Protein AF-A0A7C6LZT2-F1 (afdb_monomer)

Mean predicted aligned error: 18.57 Å

Radius of gyration: 39.74 Å; Cα contacts (8 Å, |Δi|>4): 87; chains: 1; bounding box: 96×81×82 Å

Solvent-accessible surface area (backbone atoms only — not comparable to full-atom values): 16090 Å² total; per-residue (Å²): 136,85,82,88,80,87,88,83,90,84,88,89,79,89,87,90,86,86,88,85,88,87,85,89,83,88,91,85,86,82,92,78,92,74,80,80,77,79,73,82,82,72,85,77,77,51,76,65,55,54,50,50,54,56,47,52,50,50,51,51,53,50,51,51,52,51,51,50,50,50,47,51,49,48,36,74,70,58,40,44,34,89,87,76,74,44,74,36,84,52,69,65,46,50,49,52,46,52,51,26,51,48,35,42,74,74,71,50,53,38,74,80,45,41,67,59,50,54,54,49,51,54,50,52,51,49,49,52,52,47,53,48,53,53,49,54,52,49,53,50,53,36,51,54,53,32,44,72,76,40,73,86,60,58,62,70,61,48,70,66,31,66,67,49,45,66,72,43,57,87,39,68,92,76,49,55,58,52,58,53,50,52,52,47,51,54,49,50,52,50,53,54,53,48,53,52,50,53,52,50,51,50,48,51,52,51,51,53,53,54,73,69,55,86,79,86,83,86,88,83,81,78,75,85,88,73,49,60,53,76,71,52,66,74,68,57,50,75,69,56,45,66,78,40,40,71,43,51,52,52,22,51,54,51,63,63,72,74,113

Sequence (259 aa):
MNENDITAETNDVIESQVDNTVVEPQPTEPVVTETVKTEPVKPTQSAEDNSRYARERREREKQQAIEQAKIDAIISTVRINPYTNQPIKDAVDVAEYNTMRKIDLDGGDPKADYAEYVAREKRTEQETLRKKAEMDAFLQQDAESFVSKYPDVNTDSLFNDKHFSLFAGDKVGKVPLTELYEGYKAFKENIYAQARKEVEAEIVKKTAIANSATGSASGSTPPAQDLYTFEQLQNLSDSEINANWEKVQRSNNYWLSKK

Foldseek 3Di:
DDDDDDDDDDDDDDDDDDDDDDDDDDDDDDDDDDDDPPDDDDPDDDPVVVVVVVVVVVVVVVVVVVVVVVLVVCLVPVQAQPLPRHGQDDPVSVVLSVQLVVCVVVVHHSPPCSVVSVVVVVVVVVVVVVVVVVLVVVVVVLVVVCCVVCVPDDPVVQCVPPQLCVQCPPCVSVDRPNVSVVVSVVVVVVVVVVVVVVVVVVLVVVVVVVVVPPDDDDDDDDDPPQEDDPVRLVPDDPVRCVVCVVRSVSNVVNVSVVD

pLDDT: mean 75.41, std 23.3, range [29.14, 97.5]

Structure (mmCIF, N/CA/C/O backbone):
data_AF-A0A7C6LZT2-F1
#
_entry.id   AF-A0A7C6LZT2-F1
#
loop_
_atom_site.group_PDB
_atom_site.id
_atom_site.type_symbol
_atom_site.label_atom_id
_atom_site.label_alt_id
_atom_site.label_comp_id
_atom_site.label_asym_id
_atom_site.label_entity_id
_atom_site.label_seq_id
_atom_site.pdbx_PDB_ins_code
_atom_site.Cartn_x
_atom_site.Cartn_y
_atom_site.Cartn_z
_atom_site.occupancy
_atom_site.B_iso_or_equiv
_atom_site.auth_seq_id
_atom_site.auth_comp_id
_atom_site.auth_asym_id
_atom_site.auth_atom_id
_atom_site.pdbx_PDB_model_num
ATOM 1 N N . MET A 1 1 ? 14.639 -55.011 32.253 1.00 37.66 1 MET A N 1
ATOM 2 C CA . MET A 1 1 ? 15.663 -55.852 31.598 1.00 37.66 1 MET A CA 1
ATOM 3 C C . MET A 1 1 ? 15.007 -57.172 31.236 1.00 37.66 1 MET A C 1
ATOM 5 O O . MET A 1 1 ? 14.206 -57.632 32.043 1.00 37.66 1 MET A O 1
ATOM 9 N N . ASN A 1 2 ? 15.337 -57.685 30.044 1.00 36.94 2 ASN A N 1
ATOM 10 C CA . ASN A 1 2 ? 14.679 -58.717 29.217 1.00 36.94 2 ASN A CA 1
ATOM 11 C C . ASN A 1 2 ? 13.523 -58.119 28.393 1.00 36.94 2 ASN A C 1
ATOM 13 O O . ASN A 1 2 ? 12.425 -57.971 28.916 1.00 36.94 2 ASN A O 1
ATOM 17 N N . GLU A 1 3 ? 13.720 -57.523 27.210 1.00 35.59 3 GLU A N 1
ATOM 18 C CA . GLU A 1 3 ? 14.462 -57.900 25.97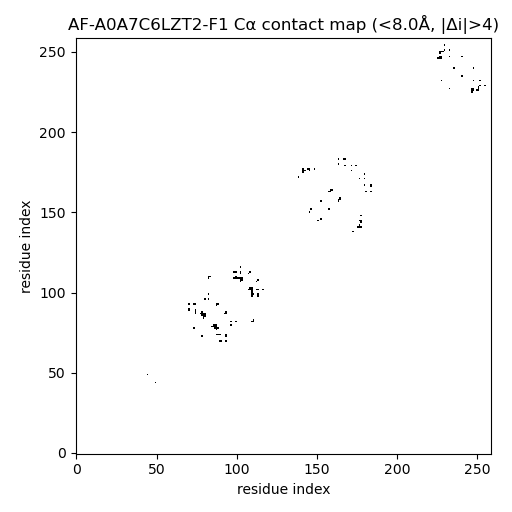7 1.00 35.59 3 GLU A CA 1
ATOM 19 C C . GLU A 1 3 ? 13.888 -59.105 25.205 1.00 35.59 3 GLU A C 1
ATOM 21 O O . GLU A 1 3 ? 13.981 -60.237 25.673 1.00 35.59 3 GLU A O 1
ATOM 26 N N . ASN A 1 4 ? 13.411 -58.766 23.990 1.00 38.94 4 ASN A N 1
ATOM 27 C CA . ASN A 1 4 ? 13.501 -59.479 22.699 1.00 38.94 4 ASN A CA 1
ATOM 28 C C . ASN A 1 4 ? 12.548 -60.678 22.489 1.00 38.94 4 ASN A C 1
ATOM 30 O O . ASN A 1 4 ? 12.285 -61.437 23.410 1.00 38.94 4 ASN A O 1
ATOM 34 N N . ASP A 1 5 ? 11.991 -60.977 21.311 1.00 36.66 5 ASP A N 1
ATOM 35 C CA . ASP A 1 5 ? 12.069 -60.449 19.934 1.00 36.66 5 ASP A CA 1
ATOM 36 C C . ASP A 1 5 ? 10.972 -61.205 19.125 1.00 36.66 5 ASP A C 1
ATOM 38 O O . ASP A 1 5 ? 10.708 -62.367 19.421 1.00 36.66 5 ASP A O 1
ATOM 42 N N . ILE A 1 6 ? 10.150 -60.553 18.288 1.00 38.66 6 ILE A N 1
ATOM 43 C CA . ILE A 1 6 ? 10.241 -60.446 16.807 1.00 38.66 6 ILE A CA 1
ATOM 44 C C . ILE A 1 6 ? 9.555 -61.574 15.978 1.00 38.66 6 ILE A C 1
ATOM 46 O O . ILE A 1 6 ? 9.853 -62.756 16.093 1.00 38.66 6 ILE A O 1
ATOM 50 N N . THR A 1 7 ? 8.709 -61.099 15.040 1.00 35.22 7 THR A N 1
ATOM 51 C CA . THR A 1 7 ? 8.251 -61.634 13.723 1.00 35.22 7 THR A CA 1
ATOM 52 C C . THR A 1 7 ? 7.257 -62.795 13.600 1.00 35.22 7 THR A C 1
ATOM 54 O O . THR A 1 7 ? 7.503 -63.893 14.079 1.00 35.22 7 THR A O 1
ATOM 57 N N . ALA A 1 8 ? 6.210 -62.595 12.780 1.00 34.31 8 ALA A N 1
ATOM 58 C CA . ALA A 1 8 ? 6.248 -62.969 11.352 1.00 34.31 8 ALA A CA 1
ATOM 59 C C . ALA A 1 8 ? 5.037 -62.420 10.557 1.00 34.31 8 ALA A C 1
ATOM 61 O O . ALA A 1 8 ? 3.885 -62.612 10.939 1.00 34.31 8 ALA A O 1
ATOM 62 N N . GLU A 1 9 ? 5.340 -61.743 9.445 1.00 35.34 9 GLU A N 1
ATOM 63 C CA . GLU A 1 9 ? 4.461 -61.450 8.302 1.00 35.34 9 GLU A CA 1
ATOM 64 C C . GLU A 1 9 ? 4.031 -62.731 7.567 1.00 35.34 9 GLU A C 1
ATOM 66 O O . GLU A 1 9 ? 4.767 -63.717 7.574 1.00 35.34 9 GLU A O 1
ATOM 71 N N . THR A 1 10 ? 2.899 -62.686 6.852 1.00 35.56 10 THR A N 1
ATOM 72 C CA . THR A 1 10 ? 2.728 -63.135 5.441 1.00 35.56 10 THR A CA 1
ATOM 73 C C . THR A 1 10 ? 1.262 -62.911 5.030 1.00 35.56 10 THR A C 1
ATOM 75 O O . THR A 1 10 ? 0.351 -63.401 5.682 1.00 35.56 10 THR A O 1
ATOM 78 N N . ASN A 1 11 ? 0.983 -61.919 4.181 1.00 32.34 11 ASN A N 1
ATOM 79 C CA . ASN A 1 11 ? 0.900 -61.964 2.709 1.00 32.34 11 ASN A CA 1
ATOM 80 C C . ASN A 1 11 ? -0.278 -62.788 2.165 1.00 32.34 11 ASN A C 1
ATOM 82 O O . ASN A 1 11 ? -0.227 -64.011 2.093 1.00 32.34 11 ASN A O 1
ATOM 86 N N . ASP A 1 12 ? -1.296 -62.046 1.729 1.00 33.59 12 ASP A N 1
ATOM 87 C CA . ASP A 1 12 ? -2.509 -62.495 1.054 1.00 33.59 12 ASP A CA 1
ATOM 88 C C . ASP A 1 12 ? -2.300 -62.364 -0.468 1.00 33.59 12 ASP A C 1
ATOM 90 O O . ASP A 1 12 ? -1.907 -61.298 -0.955 1.00 33.59 12 ASP A O 1
ATOM 94 N N . VAL A 1 13 ? -2.501 -63.450 -1.219 1.00 33.97 13 VAL A N 1
ATOM 95 C CA . VAL A 1 13 ? -2.360 -63.496 -2.685 1.00 33.97 13 VAL A CA 1
ATOM 96 C C . VAL A 1 13 ? -3.547 -64.250 -3.295 1.00 33.97 13 VAL A C 1
ATOM 98 O O . VAL A 1 13 ? -3.632 -65.465 -3.186 1.00 33.97 13 VAL A O 1
ATOM 101 N N . ILE A 1 14 ? -4.403 -63.465 -3.964 1.00 35.12 14 ILE A N 1
ATOM 102 C CA . ILE A 1 14 ? -5.064 -63.659 -5.275 1.00 35.12 14 ILE A CA 1
ATOM 103 C C . ILE A 1 14 ? -5.819 -64.977 -5.532 1.00 35.12 14 ILE A C 1
ATOM 105 O O . ILE A 1 14 ? -5.195 -66.007 -5.752 1.00 35.12 14 ILE A O 1
ATOM 109 N N . GLU A 1 15 ? -7.130 -64.876 -5.808 1.00 32.41 15 GLU A N 1
ATOM 110 C CA . GLU A 1 15 ? -7.701 -65.548 -6.989 1.00 32.41 15 GLU A CA 1
ATOM 111 C C . GLU A 1 15 ? -8.959 -64.858 -7.548 1.00 32.41 15 GLU A C 1
ATOM 113 O O . GLU A 1 15 ? -9.901 -64.503 -6.843 1.00 32.41 15 GLU A O 1
ATOM 118 N N . SER A 1 16 ? -8.920 -64.638 -8.858 1.00 35.91 16 SER A N 1
ATOM 119 C CA . SER A 1 16 ? -9.920 -64.031 -9.732 1.00 35.91 16 SER A CA 1
ATOM 120 C C . SER A 1 16 ? -10.860 -65.083 -10.321 1.00 35.91 16 SER A C 1
ATOM 122 O O . SER A 1 16 ? -10.370 -66.068 -10.870 1.00 35.91 16 SER A O 1
ATOM 124 N N . GLN A 1 17 ? -12.172 -64.828 -10.359 1.00 31.70 17 GLN A N 1
ATOM 125 C CA . GLN A 1 17 ? -13.087 -65.535 -11.263 1.00 31.70 17 GLN A CA 1
ATOM 126 C C . GLN A 1 17 ? -14.079 -64.573 -11.927 1.00 31.70 17 GLN A C 1
ATOM 128 O O . GLN A 1 17 ? -14.866 -63.889 -11.278 1.00 31.70 17 GLN A O 1
ATOM 133 N N . VAL A 1 18 ? -13.979 -64.538 -13.255 1.00 34.06 18 VAL A N 1
ATOM 134 C CA . VAL A 1 18 ? -14.919 -63.983 -14.231 1.00 34.06 18 VAL A CA 1
ATOM 135 C C . VAL A 1 18 ? -15.843 -65.121 -14.641 1.00 34.06 18 VAL A C 1
ATOM 137 O O . VAL A 1 18 ? -15.336 -66.195 -14.957 1.00 34.06 18 VAL A O 1
ATOM 140 N N . ASP A 1 19 ? -17.150 -64.882 -14.724 1.00 29.86 19 ASP A N 1
ATOM 141 C CA . ASP A 1 19 ? -18.006 -65.737 -15.543 1.00 29.86 19 ASP A CA 1
ATOM 142 C C . ASP A 1 19 ? -19.074 -64.921 -16.274 1.00 29.86 19 ASP A C 1
ATOM 144 O O . ASP A 1 19 ? -19.659 -63.974 -15.744 1.00 29.86 19 ASP A O 1
ATOM 148 N N . ASN A 1 20 ? -19.236 -65.265 -17.545 1.00 32.12 20 ASN A N 1
ATOM 149 C CA . ASN A 1 20 ? -19.926 -64.526 -18.589 1.00 32.12 20 ASN A CA 1
ATOM 150 C C . ASN A 1 20 ? -21.000 -65.468 -19.144 1.00 32.12 20 ASN A C 1
ATOM 152 O O . ASN A 1 20 ? -20.677 -66.584 -19.550 1.00 32.12 20 ASN A O 1
ATOM 156 N N . THR A 1 21 ? -22.272 -65.068 -19.192 1.00 29.89 21 THR A N 1
ATOM 157 C CA . THR A 1 21 ? -23.295 -65.875 -19.880 1.00 29.89 21 THR A CA 1
ATOM 158 C C . THR A 1 21 ? -24.319 -64.990 -20.585 1.00 29.89 21 THR A C 1
ATOM 160 O O . THR A 1 21 ? -24.957 -64.130 -19.986 1.00 29.89 21 THR A O 1
ATOM 163 N N . VAL A 1 22 ? -24.435 -65.228 -21.891 1.00 34.22 22 VAL A N 1
ATOM 164 C CA . VAL A 1 22 ? -25.362 -64.637 -22.867 1.00 34.22 22 VAL A CA 1
ATOM 165 C C . VAL A 1 22 ? -26.525 -65.619 -23.089 1.00 34.22 22 VAL A C 1
ATOM 167 O O . VAL A 1 22 ? -26.275 -66.821 -23.037 1.00 34.22 22 VAL A O 1
ATOM 170 N N . VAL A 1 23 ? -27.750 -65.126 -23.360 1.00 32.84 23 VAL A N 1
ATOM 171 C CA . VAL A 1 23 ? -28.685 -65.532 -24.457 1.00 32.84 23 VAL A CA 1
ATOM 172 C C . VAL A 1 23 ? -30.109 -64.939 -24.244 1.00 32.84 23 VAL A C 1
ATOM 174 O O . VAL A 1 23 ? -30.728 -65.117 -23.201 1.00 32.84 23 VAL A O 1
ATOM 177 N N . GLU A 1 24 ? -30.579 -64.227 -25.282 1.00 33.19 24 GLU A N 1
ATOM 178 C CA . GLU A 1 24 ? -31.902 -63.616 -25.613 1.00 33.19 24 GLU A CA 1
ATOM 179 C C . GLU A 1 24 ? -33.033 -64.662 -25.905 1.00 33.19 24 GLU A C 1
ATOM 181 O O . GLU A 1 24 ? -32.679 -65.842 -25.888 1.00 33.19 24 GLU A O 1
ATOM 186 N N . PRO A 1 25 ? -34.338 -64.355 -26.237 1.00 37.59 25 PRO A N 1
ATOM 187 C CA . PRO A 1 25 ? -34.862 -63.202 -27.028 1.00 37.59 25 PRO A CA 1
ATOM 188 C C . PRO A 1 25 ? -36.254 -62.559 -26.674 1.00 37.59 25 PRO A C 1
ATOM 190 O O . PRO A 1 25 ? -37.135 -63.210 -26.125 1.00 37.59 25 PRO A O 1
ATOM 193 N N . GLN A 1 26 ? -36.403 -61.269 -27.056 1.00 30.41 26 GLN A N 1
ATOM 194 C CA . GLN A 1 26 ? -37.513 -60.454 -27.671 1.00 30.41 26 GLN A CA 1
ATOM 195 C C . GLN A 1 26 ? -39.016 -60.902 -27.643 1.00 30.41 26 GLN A C 1
ATOM 197 O O . GLN A 1 26 ? -39.253 -62.105 -27.594 1.00 30.41 26 GLN A O 1
ATOM 202 N N . PRO A 1 27 ? -40.059 -60.017 -27.818 1.00 38.69 27 PRO A N 1
ATOM 203 C CA . PRO A 1 27 ? -40.052 -58.767 -28.621 1.00 38.69 27 PRO A CA 1
ATOM 204 C C . PRO A 1 27 ? -40.965 -57.564 -28.196 1.00 38.69 27 PRO A C 1
ATOM 206 O O . PRO A 1 27 ? -41.793 -57.646 -27.294 1.00 38.69 27 PRO A O 1
ATOM 209 N N . THR A 1 28 ? -40.882 -56.493 -29.008 1.00 29.14 28 THR A N 1
ATOM 210 C CA . THR A 1 28 ? -41.851 -55.401 -29.330 1.00 29.14 28 THR A CA 1
ATOM 211 C C . THR A 1 28 ? -41.746 -54.013 -28.656 1.00 29.14 28 THR A C 1
ATOM 213 O O . THR A 1 28 ? -42.210 -53.768 -27.551 1.00 29.14 28 THR A O 1
ATOM 216 N N . GLU A 1 29 ? -41.186 -53.088 -29.445 1.00 34.41 29 GLU A N 1
ATOM 217 C CA . GLU A 1 29 ? -41.259 -51.611 -29.437 1.00 34.41 29 GLU A CA 1
ATOM 218 C C . GLU A 1 29 ? -42.711 -51.056 -29.542 1.00 34.41 29 GLU A C 1
ATOM 220 O O . GLU A 1 29 ? -43.574 -51.784 -30.041 1.00 34.41 29 GLU A O 1
ATOM 225 N N . PRO A 1 30 ? -43.021 -49.791 -29.134 1.00 35.66 30 PRO A N 1
ATOM 226 C CA . PRO A 1 30 ? -42.427 -48.599 -29.762 1.00 35.66 30 PRO A CA 1
ATOM 227 C C . PRO A 1 30 ? -42.098 -47.385 -28.866 1.00 35.66 30 PRO A C 1
ATOM 229 O O . PRO A 1 30 ? -42.842 -46.987 -27.977 1.00 35.66 30 PRO A O 1
ATOM 232 N N . VAL A 1 31 ? -40.962 -46.772 -29.216 1.00 40.59 31 VAL A N 1
ATOM 233 C CA . VAL A 1 31 ? -40.629 -45.335 -29.257 1.00 40.59 31 VAL A CA 1
ATOM 234 C C . VAL A 1 31 ? -41.486 -44.389 -28.400 1.00 40.59 31 VAL A C 1
ATOM 236 O O . VAL A 1 31 ? -42.565 -43.960 -28.805 1.00 40.59 31 VAL A O 1
ATOM 239 N N . VAL A 1 32 ? -40.896 -43.913 -27.299 1.00 31.91 32 VAL A N 1
ATOM 240 C CA . VAL A 1 32 ? -41.183 -42.585 -26.741 1.00 31.91 32 VAL A CA 1
ATOM 241 C C . VAL A 1 32 ? -39.854 -41.857 -26.569 1.00 31.91 32 VAL A C 1
ATOM 243 O O . VAL A 1 32 ? -39.004 -42.234 -25.768 1.00 31.91 32 VAL A O 1
ATOM 246 N N . THR A 1 33 ? -39.663 -40.824 -27.381 1.00 38.09 33 THR A N 1
ATOM 247 C CA . THR A 1 33 ? -38.600 -39.826 -27.258 1.00 38.09 33 THR A CA 1
ATOM 248 C C . THR A 1 33 ? -38.730 -39.089 -25.926 1.00 38.09 33 THR A C 1
ATOM 250 O O . THR A 1 33 ? -39.516 -38.148 -25.825 1.00 38.09 33 THR A O 1
ATOM 253 N N . GLU A 1 34 ? -37.951 -39.482 -24.918 1.00 36.06 34 GLU A N 1
ATOM 254 C CA . GLU A 1 34 ? -37.714 -38.651 -23.738 1.00 36.06 34 GLU A CA 1
ATOM 255 C C . GLU A 1 34 ? -36.422 -37.849 -23.908 1.00 36.06 34 GLU A C 1
ATOM 257 O O . 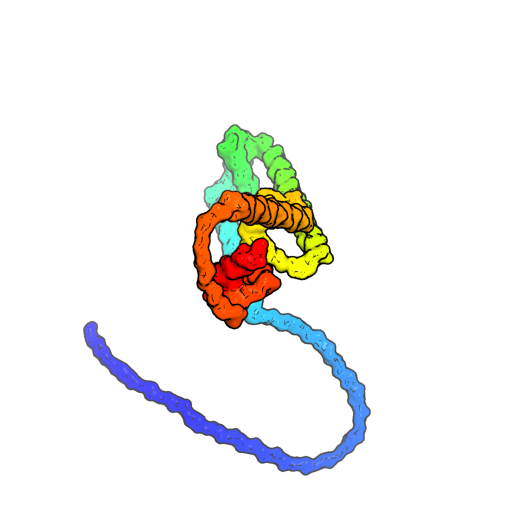GLU A 1 34 ? -35.303 -38.356 -23.944 1.00 36.06 34 GLU A O 1
ATOM 262 N N . THR A 1 35 ? -36.624 -36.544 -24.041 1.00 33.00 35 THR A N 1
ATOM 263 C CA . THR A 1 35 ? -35.634 -35.482 -23.906 1.00 33.00 35 THR A CA 1
ATOM 264 C C . THR A 1 35 ? -34.783 -35.673 -22.651 1.00 33.00 35 THR A C 1
ATOM 266 O O . THR A 1 35 ? -35.289 -35.561 -21.533 1.00 33.00 35 THR A O 1
ATOM 269 N N . VAL A 1 36 ? -33.478 -35.888 -22.834 1.00 36.34 36 VAL A N 1
ATOM 270 C CA . VAL A 1 36 ? -32.477 -35.824 -21.764 1.00 36.34 36 VAL A CA 1
ATOM 271 C C . VAL A 1 36 ? -32.492 -34.411 -21.176 1.00 36.34 36 VAL A C 1
ATOM 273 O O . VAL A 1 36 ? -32.003 -33.463 -21.788 1.00 36.34 36 VAL A O 1
ATOM 276 N N . LYS A 1 37 ? -33.062 -34.263 -19.977 1.00 41.06 37 LYS A N 1
ATOM 277 C CA . LYS A 1 37 ? -32.787 -33.119 -19.104 1.00 41.06 37 LYS A CA 1
ATOM 278 C C . LYS A 1 37 ? -31.327 -33.218 -18.672 1.00 41.06 37 LYS A C 1
ATOM 280 O O . LYS A 1 37 ? -30.989 -33.995 -17.786 1.00 41.06 37 LYS A O 1
ATOM 285 N N . THR A 1 38 ? -30.462 -32.432 -19.296 1.00 38.22 38 THR A N 1
ATOM 286 C CA . THR A 1 38 ? -29.140 -32.128 -18.753 1.00 38.22 38 THR A CA 1
ATOM 287 C C . THR A 1 38 ? -29.324 -31.267 -17.505 1.00 38.22 38 THR A C 1
ATOM 289 O O . THR A 1 38 ? -29.592 -30.069 -17.584 1.00 38.22 38 THR A O 1
ATOM 292 N N . GLU A 1 39 ? -29.225 -31.887 -16.329 1.00 50.56 39 GLU A N 1
ATOM 293 C CA . GLU A 1 39 ? -29.023 -31.140 -15.090 1.00 50.56 39 GLU A CA 1
ATOM 294 C C . GLU A 1 39 ? -27.675 -30.397 -15.155 1.00 50.56 39 GLU A C 1
ATOM 296 O O . GLU A 1 39 ? -26.697 -30.931 -15.690 1.00 50.56 39 GLU A O 1
ATOM 301 N N . PRO A 1 40 ? -27.593 -29.158 -14.641 1.00 46.59 40 PRO A N 1
ATOM 302 C CA . PRO A 1 40 ? -26.355 -28.396 -14.658 1.00 46.59 40 PRO A CA 1
ATOM 303 C C . PRO A 1 40 ? -25.322 -29.076 -13.754 1.00 46.59 40 PRO A C 1
ATOM 305 O O . PRO A 1 40 ? -25.494 -29.149 -12.535 1.00 46.59 40 PRO A O 1
ATOM 308 N N . VAL A 1 41 ? -24.227 -29.550 -14.353 1.00 51.50 41 VAL A N 1
ATOM 309 C CA . VAL A 1 41 ? -23.045 -30.031 -13.631 1.00 51.50 41 VAL A CA 1
ATOM 310 C C . VAL A 1 41 ? -22.537 -28.885 -12.757 1.00 51.50 41 VAL A C 1
ATOM 312 O O . VAL A 1 41 ? -21.986 -27.903 -13.256 1.00 51.50 41 VAL A O 1
ATOM 315 N N . LYS A 1 42 ? -22.750 -28.980 -11.439 1.00 56.75 42 LYS A N 1
ATOM 316 C CA . LYS A 1 42 ? -22.121 -28.062 -10.484 1.00 56.75 42 LYS A CA 1
ATOM 317 C C . LYS A 1 42 ? -20.602 -28.225 -10.601 1.00 56.75 42 LYS A C 1
ATOM 319 O O . LYS A 1 42 ? -20.129 -29.360 -10.504 1.00 56.75 42 LYS A O 1
ATOM 324 N N . PRO A 1 43 ? -19.829 -27.138 -10.770 1.00 60.16 43 PRO A N 1
ATOM 325 C CA . PRO A 1 43 ? -18.377 -27.231 -10.785 1.00 60.16 43 PRO A CA 1
ATOM 326 C C . PRO A 1 43 ? -17.906 -27.822 -9.451 1.00 60.16 43 PRO A C 1
ATOM 328 O O . PRO A 1 43 ? -18.186 -27.284 -8.380 1.00 60.16 43 PRO A O 1
ATOM 331 N N . THR A 1 44 ? -17.246 -28.975 -9.512 1.00 71.31 44 THR A N 1
ATOM 332 C CA . THR A 1 44 ? -16.683 -29.651 -8.342 1.00 71.31 44 THR A CA 1
ATOM 333 C C . THR A 1 44 ? -15.387 -28.926 -7.976 1.00 71.31 44 THR A C 1
ATOM 335 O O . THR A 1 44 ? -14.445 -28.930 -8.763 1.00 71.31 44 THR A O 1
ATOM 338 N N . GLN A 1 45 ? -15.346 -28.239 -6.829 1.00 74.69 45 GLN A N 1
ATOM 339 C CA . GLN A 1 45 ? -14.135 -27.541 -6.371 1.00 74.69 45 GLN A CA 1
ATOM 340 C C . GLN A 1 45 ? -12.974 -28.528 -6.192 1.00 74.69 45 GLN A C 1
ATOM 342 O O . GLN A 1 45 ? -13.178 -29.655 -5.727 1.00 74.69 45 GLN A O 1
ATOM 347 N N . SER A 1 46 ? -11.757 -28.103 -6.548 1.00 85.50 46 SER A N 1
ATOM 348 C CA . SER A 1 46 ? -10.570 -28.956 -6.474 1.00 85.50 46 SER A CA 1
ATOM 349 C C . SER A 1 46 ? -10.243 -29.345 -5.024 1.00 85.50 46 SER A C 1
ATOM 351 O O . SER A 1 46 ? -10.577 -28.636 -4.070 1.00 85.50 46 SER A O 1
ATOM 353 N N . ALA A 1 47 ? -9.566 -30.481 -4.828 1.00 86.19 47 ALA A N 1
ATOM 354 C CA . ALA A 1 47 ? -9.137 -30.916 -3.496 1.00 86.19 47 ALA A CA 1
ATOM 355 C C . ALA A 1 47 ? -8.203 -29.894 -2.814 1.00 86.19 47 ALA A C 1
ATOM 357 O O . ALA A 1 47 ? -8.232 -29.752 -1.588 1.00 86.19 47 ALA A O 1
ATOM 358 N N . GLU A 1 48 ? -7.405 -29.159 -3.597 1.00 85.12 48 GLU A N 1
ATOM 359 C CA . GLU A 1 48 ? -6.524 -28.106 -3.090 1.00 85.12 48 GLU A CA 1
ATOM 360 C C . GLU A 1 48 ? -7.323 -26.889 -2.607 1.00 85.12 48 GLU A C 1
ATOM 362 O O . GLU A 1 48 ? -7.098 -26.425 -1.486 1.00 85.12 48 GLU A O 1
ATOM 367 N N . ASP A 1 49 ? -8.312 -26.438 -3.381 1.00 89.06 49 ASP A N 1
ATOM 368 C CA . ASP A 1 49 ? -9.190 -25.328 -2.994 1.00 89.06 49 ASP A CA 1
ATOM 369 C C . ASP A 1 49 ? -9.972 -25.663 -1.721 1.00 89.06 49 ASP A C 1
ATOM 371 O O . ASP A 1 49 ? -9.980 -24.886 -0.766 1.00 89.06 49 ASP A O 1
ATOM 375 N N . ASN A 1 50 ? -10.541 -26.870 -1.645 1.00 88.44 50 ASN A N 1
ATOM 376 C CA . ASN A 1 50 ? -11.240 -27.350 -0.451 1.00 88.44 50 ASN A CA 1
ATOM 377 C C . ASN A 1 50 ? -10.324 -27.353 0.785 1.00 88.44 50 ASN A C 1
ATOM 379 O O . ASN A 1 50 ? -10.746 -26.964 1.877 1.00 88.44 50 ASN A O 1
ATOM 383 N N . SER A 1 51 ? -9.055 -27.746 0.623 1.00 91.06 51 SER A N 1
ATOM 384 C CA . SER A 1 51 ? -8.059 -27.701 1.700 1.00 91.06 51 SER A CA 1
ATOM 385 C C . SER A 1 51 ? -7.748 -26.269 2.135 1.00 91.06 51 SER A C 1
ATOM 387 O O . SER A 1 51 ? -7.672 -26.004 3.338 1.00 91.06 51 SER A O 1
ATOM 389 N N . ARG A 1 52 ? -7.606 -25.332 1.187 1.00 91.94 52 ARG A N 1
ATOM 390 C CA . ARG A 1 52 ? -7.370 -23.909 1.476 1.00 91.94 52 ARG A CA 1
ATOM 391 C C . ARG A 1 52 ? -8.544 -23.285 2.223 1.00 91.94 52 ARG A C 1
ATOM 393 O O . ARG A 1 52 ? -8.328 -22.747 3.306 1.00 91.94 52 ARG A O 1
ATOM 400 N N . TYR A 1 53 ? -9.774 -23.453 1.740 1.00 92.12 53 TYR A N 1
ATOM 401 C CA . TYR A 1 53 ? -10.967 -22.949 2.431 1.00 92.12 53 TYR A CA 1
ATOM 402 C C . TYR A 1 53 ? -11.136 -23.569 3.823 1.00 92.12 53 TYR A C 1
ATOM 404 O O . TYR A 1 53 ? -11.479 -22.876 4.781 1.00 92.12 53 TYR A O 1
ATOM 412 N N . ALA A 1 54 ? -10.837 -24.863 3.979 1.00 92.69 54 ALA A N 1
ATOM 413 C CA . ALA A 1 54 ? -10.866 -25.518 5.283 1.00 92.69 54 ALA A CA 1
ATOM 414 C C . ALA A 1 54 ? -9.792 -24.984 6.248 1.00 92.69 54 ALA A C 1
ATOM 416 O O . ALA A 1 54 ? -10.006 -24.996 7.462 1.00 92.69 54 ALA A O 1
ATOM 417 N N . ARG A 1 55 ? -8.623 -24.557 5.751 1.00 93.12 55 ARG A N 1
ATOM 418 C CA . ARG A 1 55 ? -7.589 -23.891 6.563 1.00 93.12 55 ARG A CA 1
ATOM 419 C C . ARG A 1 55 ? -8.028 -22.486 6.952 1.00 93.12 55 ARG A C 1
ATOM 421 O O . ARG A 1 55 ? -8.026 -22.180 8.138 1.00 93.12 55 ARG A O 1
ATOM 428 N N . GLU A 1 56 ? -8.490 -21.693 5.992 1.00 94.75 56 GLU A N 1
ATOM 429 C CA . GLU A 1 56 ? -8.943 -20.320 6.225 1.00 94.75 56 GLU A CA 1
ATOM 430 C C . GLU A 1 56 ? -10.094 -20.270 7.239 1.00 94.75 56 GLU A C 1
ATOM 432 O O . GLU A 1 56 ? -10.100 -19.448 8.156 1.00 94.75 56 GLU A O 1
ATOM 437 N N . ARG A 1 57 ? -11.042 -21.211 7.143 1.00 94.88 57 ARG A N 1
ATOM 438 C CA . ARG A 1 57 ? -12.123 -21.347 8.122 1.00 94.88 57 ARG A CA 1
ATOM 439 C C . ARG A 1 57 ? -11.586 -21.618 9.528 1.00 94.88 57 ARG A C 1
ATOM 441 O O . ARG A 1 57 ? -11.990 -20.937 10.465 1.00 94.88 57 ARG A O 1
ATOM 448 N N . ARG A 1 58 ? -10.665 -22.577 9.673 1.00 94.69 58 ARG A N 1
ATOM 449 C CA . ARG A 1 58 ? -10.042 -22.901 10.969 1.00 94.69 58 ARG A CA 1
ATOM 450 C C . ARG A 1 58 ? -9.259 -21.722 11.537 1.00 94.69 58 ARG A C 1
ATOM 452 O O . ARG A 1 58 ? -9.289 -21.491 12.741 1.00 94.69 58 ARG A O 1
ATOM 459 N N . GLU A 1 59 ? -8.565 -20.973 10.688 1.00 94.88 59 GLU A N 1
ATOM 460 C CA . GLU A 1 59 ? -7.839 -19.770 11.093 1.00 94.88 59 GLU A CA 1
ATOM 461 C C . GLU A 1 59 ? -8.791 -18.671 11.565 1.00 94.88 59 GLU A C 1
ATOM 463 O O . GLU A 1 59 ? -8.549 -18.077 12.614 1.00 94.88 59 GLU A O 1
ATOM 468 N N . ARG A 1 60 ? -9.907 -18.459 10.862 1.00 94.81 60 ARG A N 1
ATOM 469 C CA . ARG A 1 60 ? -10.947 -17.501 11.251 1.00 94.81 60 ARG A CA 1
ATOM 470 C C . ARG A 1 60 ? -11.613 -17.881 12.573 1.00 94.81 60 ARG A C 1
ATOM 472 O O . ARG A 1 60 ? -11.723 -17.037 13.455 1.00 94.81 60 ARG A O 1
ATOM 479 N N . GLU A 1 61 ? -11.991 -19.148 12.742 1.00 95.12 61 GLU A N 1
ATOM 480 C CA . GLU A 1 61 ? -12.553 -19.672 13.997 1.00 95.12 61 GLU A CA 1
ATOM 481 C C . GLU A 1 61 ? -11.558 -19.508 15.156 1.00 95.12 61 GLU A C 1
ATOM 483 O O . GLU A 1 61 ? -11.925 -19.061 16.243 1.00 95.12 61 GLU A O 1
ATOM 488 N N . LYS A 1 62 ? -10.270 -19.787 14.915 1.00 96.06 62 LYS A N 1
ATOM 489 C CA . LYS A 1 62 ? -9.208 -19.577 15.905 1.00 96.06 62 LYS A CA 1
ATOM 490 C C . LYS A 1 62 ? -9.044 -18.099 16.264 1.00 96.06 62 LYS A C 1
ATOM 492 O O . LYS A 1 62 ? -8.892 -17.785 17.441 1.00 96.06 62 LYS A O 1
ATOM 497 N N . GLN A 1 63 ? -9.055 -17.198 15.284 1.00 94.94 63 GLN A N 1
ATOM 498 C CA . GLN A 1 63 ? -8.945 -15.756 15.525 1.00 94.94 63 GLN A CA 1
ATOM 499 C C . GLN A 1 63 ? -10.134 -15.234 16.335 1.00 94.94 63 GLN A C 1
ATOM 501 O O . GLN A 1 63 ? -9.920 -14.536 17.323 1.00 94.94 63 GLN A O 1
ATOM 506 N N . GLN A 1 64 ? -11.354 -15.651 15.992 1.00 94.75 64 GLN A N 1
ATOM 507 C CA . GLN A 1 64 ? -12.564 -15.303 16.742 1.00 94.75 64 GLN A CA 1
ATOM 508 C C . GLN A 1 64 ? -12.516 -15.833 18.178 1.00 94.75 64 GLN A C 1
ATOM 510 O O . GLN A 1 64 ? -12.823 -15.097 19.110 1.00 94.75 64 GLN A O 1
ATOM 515 N N . ALA A 1 65 ? -12.064 -17.074 18.382 1.00 95.25 65 ALA A N 1
ATOM 516 C CA . ALA A 1 65 ? -11.897 -17.634 19.722 1.00 95.25 65 ALA A CA 1
ATOM 517 C C . ALA A 1 65 ? -10.866 -16.852 20.553 1.00 95.25 65 ALA A C 1
ATOM 519 O O . ALA A 1 65 ? -11.074 -16.625 21.742 1.00 95.25 65 ALA A O 1
ATOM 520 N N . ILE A 1 66 ? -9.765 -16.409 19.934 1.00 95.69 66 ILE A N 1
ATOM 521 C CA . ILE A 1 66 ? -8.750 -15.578 20.596 1.00 95.69 66 ILE A CA 1
ATOM 522 C C . ILE A 1 66 ? -9.314 -14.197 20.943 1.00 95.69 66 ILE A C 1
ATOM 524 O O . ILE A 1 66 ? -9.053 -13.690 22.032 1.00 95.69 66 ILE A O 1
ATOM 528 N N . GLU A 1 67 ? -10.049 -13.569 20.029 1.00 94.38 67 GLU A N 1
ATOM 529 C CA . GLU A 1 67 ? -10.648 -12.253 20.249 1.00 94.38 67 GLU A CA 1
ATOM 530 C C . GLU A 1 67 ? -11.700 -12.297 21.358 1.00 94.38 67 GLU A C 1
ATOM 532 O O . GLU A 1 67 ? -11.624 -11.508 22.300 1.00 94.38 67 GLU A O 1
ATOM 537 N N . GLN A 1 68 ? -12.586 -13.292 21.322 1.00 95.31 68 GLN A N 1
ATOM 538 C CA . GLN A 1 68 ? -13.563 -13.517 22.379 1.00 95.31 68 GLN A CA 1
ATOM 539 C C . GLN A 1 68 ? -12.876 -13.773 23.724 1.00 95.31 68 GLN A C 1
ATOM 541 O O . GLN A 1 68 ? -13.214 -13.133 24.713 1.00 95.31 68 GLN A O 1
ATOM 546 N N . ALA A 1 69 ? -11.837 -14.615 23.758 1.00 96.12 69 ALA A N 1
ATOM 547 C CA . ALA A 1 69 ? -11.081 -14.867 24.982 1.00 96.12 69 ALA A CA 1
ATOM 548 C C . ALA A 1 69 ? -10.416 -13.597 25.544 1.00 96.12 69 ALA A C 1
ATOM 550 O O . ALA A 1 69 ? -10.334 -13.437 26.761 1.00 96.12 69 ALA A O 1
ATOM 551 N N . LYS A 1 70 ? -9.953 -12.671 24.689 1.00 95.44 70 LYS A N 1
ATOM 552 C CA . LYS A 1 70 ? -9.418 -11.369 25.130 1.00 95.44 70 LYS A CA 1
ATOM 553 C C . LYS A 1 70 ? -10.507 -10.487 25.737 1.00 95.44 70 LYS A C 1
ATOM 555 O O . LYS A 1 70 ? -10.265 -9.864 26.770 1.00 95.44 70 LYS A O 1
ATOM 560 N N . ILE A 1 71 ? -11.680 -10.433 25.108 1.00 95.50 71 ILE A N 1
ATOM 561 C CA . ILE A 1 71 ? -12.838 -9.678 25.603 1.00 95.50 71 ILE A CA 1
ATOM 562 C C . ILE A 1 71 ? -13.271 -10.238 26.963 1.00 95.50 71 ILE A C 1
ATOM 564 O O . ILE A 1 71 ? -13.325 -9.494 27.942 1.00 95.50 71 ILE A O 1
ATOM 568 N N . ASP A 1 72 ? -13.458 -11.555 27.057 1.00 95.56 72 ASP A N 1
ATOM 569 C CA . ASP A 1 72 ? -13.848 -12.250 28.286 1.00 95.56 72 ASP A CA 1
ATOM 570 C C . ASP A 1 72 ? -12.807 -12.058 29.403 1.00 95.56 72 ASP A C 1
ATOM 572 O O . ASP A 1 72 ? -13.152 -11.836 30.569 1.00 95.56 72 ASP A O 1
ATOM 576 N N . ALA A 1 73 ? -11.515 -12.075 29.060 1.00 95.75 73 ALA A N 1
ATOM 577 C CA . ALA A 1 73 ? -10.444 -11.787 30.008 1.00 95.75 73 ALA A CA 1
ATOM 578 C C . ALA A 1 73 ? -10.556 -10.363 30.576 1.00 95.75 73 ALA A C 1
ATOM 580 O O . ALA A 1 73 ? -10.438 -10.184 31.790 1.00 95.75 73 ALA A O 1
ATOM 581 N N . ILE A 1 74 ? -10.842 -9.355 29.747 1.00 94.25 74 ILE A N 1
ATOM 582 C CA . ILE A 1 74 ? -11.024 -7.971 30.214 1.00 94.25 74 ILE A CA 1
ATOM 583 C C . ILE A 1 74 ? -12.276 -7.855 31.091 1.00 94.25 74 ILE A C 1
ATOM 585 O O . ILE A 1 74 ? -12.188 -7.301 32.189 1.00 94.25 74 ILE A O 1
ATOM 589 N N . ILE A 1 75 ? -13.406 -8.425 30.657 1.00 95.12 75 ILE A N 1
ATOM 590 C CA . ILE A 1 75 ? -14.666 -8.436 31.417 1.00 95.12 75 ILE A CA 1
ATOM 591 C C . ILE A 1 75 ? -14.448 -9.053 32.804 1.00 95.12 75 ILE A C 1
ATOM 593 O 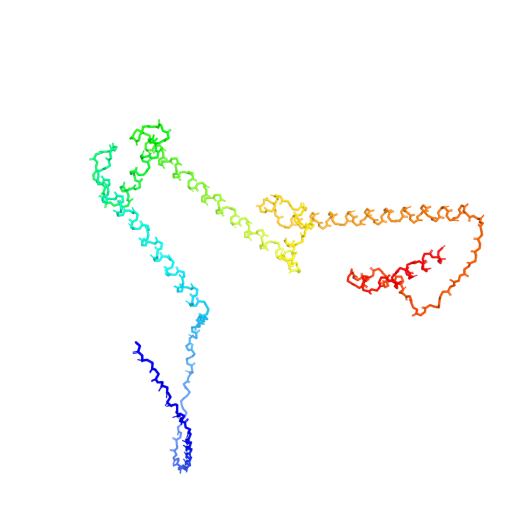O . ILE A 1 75 ? -14.824 -8.465 33.819 1.00 95.12 75 ILE A O 1
ATOM 597 N N . SER A 1 76 ? -13.784 -10.210 32.869 1.00 94.75 76 SER 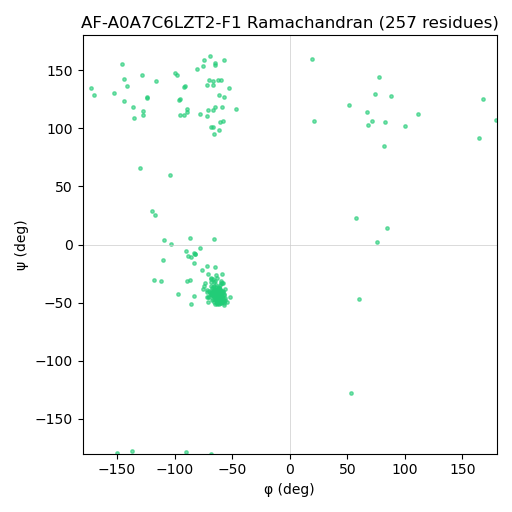A N 1
ATOM 598 C CA . SER A 1 76 ? -13.545 -10.928 34.127 1.00 94.75 76 SER A CA 1
ATOM 599 C C . SER A 1 76 ? -12.573 -10.212 35.076 1.00 94.75 76 SER A C 1
ATOM 601 O O . SER A 1 76 ? -12.739 -10.305 36.301 1.00 94.75 76 SER A O 1
ATOM 603 N N . THR A 1 77 ? -11.592 -9.489 34.522 1.00 94.31 77 THR A N 1
ATOM 604 C CA . THR A 1 77 ? -10.508 -8.836 35.272 1.00 94.31 77 THR A CA 1
ATOM 605 C C . THR A 1 77 ? -10.908 -7.453 35.769 1.00 94.31 77 THR A C 1
ATOM 607 O O . THR A 1 77 ? -10.745 -7.154 36.949 1.00 94.31 77 THR A O 1
ATOM 610 N N . VAL A 1 78 ? -11.428 -6.606 34.878 1.00 93.56 78 VAL A N 1
ATOM 611 C CA . VAL A 1 78 ? -11.739 -5.204 35.184 1.00 93.56 78 VAL A CA 1
ATOM 612 C C . VAL A 1 78 ? -13.108 -5.099 35.851 1.00 93.56 78 VAL A C 1
ATOM 614 O O . VAL A 1 78 ? -13.226 -4.432 36.876 1.00 93.56 78 VAL A O 1
ATOM 617 N N . ARG A 1 79 ? -14.114 -5.823 35.332 1.00 93.81 79 ARG A N 1
ATOM 618 C CA . ARG A 1 79 ? -15.518 -5.903 35.797 1.00 93.81 79 ARG A CA 1
ATOM 619 C C . ARG A 1 79 ? -16.300 -4.587 35.791 1.00 93.81 79 ARG A C 1
ATOM 621 O O . ARG A 1 79 ? -17.434 -4.562 35.326 1.00 93.81 79 ARG A O 1
ATOM 628 N N . ILE A 1 80 ? -15.725 -3.509 36.313 1.00 95.44 80 ILE A N 1
ATOM 629 C CA . ILE A 1 80 ? -16.293 -2.164 36.395 1.00 95.44 80 ILE A CA 1
ATOM 630 C C . ILE A 1 80 ? -15.322 -1.212 35.703 1.00 95.44 80 ILE A C 1
ATOM 632 O O . ILE A 1 80 ? -14.140 -1.177 36.040 1.00 95.44 80 ILE A O 1
ATOM 636 N N . ASN A 1 81 ? -15.818 -0.429 34.750 1.00 94.19 81 ASN A N 1
ATOM 637 C CA . ASN A 1 81 ? -15.028 0.592 34.082 1.00 94.19 81 ASN A CA 1
ATOM 638 C C . ASN A 1 81 ? -14.624 1.676 35.111 1.00 94.19 81 ASN A C 1
ATOM 640 O O . ASN A 1 81 ? -15.511 2.340 35.658 1.00 94.19 81 ASN A O 1
ATOM 644 N N . PRO A 1 82 ? -13.319 1.890 35.375 1.00 94.75 82 PRO A N 1
ATOM 645 C CA . PRO A 1 82 ? -12.853 2.844 36.384 1.00 94.75 82 PRO A CA 1
ATOM 646 C C . PRO A 1 82 ? -13.186 4.308 36.049 1.00 94.75 82 PRO A C 1
ATOM 648 O O . PRO A 1 82 ? -13.198 5.145 36.947 1.00 94.75 82 PRO A O 1
ATOM 651 N N . TYR A 1 83 ? -13.484 4.623 34.786 1.00 93.69 83 TYR A N 1
ATOM 652 C CA . TYR A 1 83 ? -13.763 5.985 34.326 1.00 93.69 83 TYR A CA 1
ATOM 653 C C . TYR A 1 83 ? -15.253 6.356 34.424 1.00 93.69 83 TYR A C 1
ATOM 655 O O . TYR A 1 83 ? -15.602 7.512 34.677 1.00 93.69 83 TYR A O 1
ATOM 663 N N . THR A 1 84 ? -16.156 5.383 34.257 1.00 92.75 84 THR A N 1
ATOM 664 C CA . THR A 1 84 ? -17.617 5.608 34.280 1.00 92.75 84 THR A CA 1
ATOM 665 C C . THR A 1 84 ? -18.310 5.014 35.503 1.00 92.75 84 THR A C 1
ATOM 667 O O . THR A 1 84 ? -19.457 5.368 35.778 1.00 92.75 84 THR A O 1
ATOM 670 N N . ASN A 1 85 ? -17.628 4.146 36.260 1.00 93.44 85 ASN A N 1
ATOM 671 C CA . ASN A 1 85 ? -18.187 3.319 37.335 1.00 93.44 85 ASN A CA 1
ATOM 672 C C . ASN A 1 85 ? -19.343 2.409 36.879 1.00 93.44 85 ASN A C 1
ATOM 674 O O . ASN A 1 85 ? -20.166 1.984 37.691 1.00 93.44 85 ASN A O 1
ATOM 678 N N . GLN A 1 86 ? -19.415 2.104 35.582 1.00 93.81 86 GLN A N 1
ATOM 679 C CA . GLN A 1 86 ? -20.410 1.198 35.015 1.00 93.81 86 GLN A CA 1
ATOM 680 C C . GLN A 1 86 ? -19.829 -0.214 34.836 1.00 93.81 86 GLN A C 1
ATOM 682 O O . GLN A 1 86 ? -18.632 -0.358 34.576 1.00 93.81 86 GLN A O 1
ATOM 687 N N . PRO A 1 87 ? -20.640 -1.274 34.999 1.00 95.69 87 PRO A N 1
ATOM 688 C CA . PRO A 1 87 ? -20.196 -2.646 34.763 1.00 95.69 87 PRO A CA 1
ATOM 689 C C . PRO A 1 87 ? -19.884 -2.884 33.280 1.00 95.69 87 PRO A C 1
ATOM 691 O O . PRO A 1 87 ? -20.674 -2.490 32.430 1.00 95.69 87 PRO A O 1
ATOM 694 N N . ILE A 1 88 ? -18.783 -3.583 32.994 1.00 94.88 88 ILE A N 1
ATOM 695 C CA . ILE A 1 88 ? -18.400 -4.025 31.645 1.00 94.88 88 ILE A CA 1
ATOM 696 C C . ILE A 1 88 ? -19.022 -5.403 31.408 1.00 94.88 88 ILE A C 1
ATOM 698 O O . ILE A 1 88 ? -18.700 -6.349 32.132 1.00 94.88 88 ILE A O 1
ATOM 702 N N . LYS A 1 89 ? -19.923 -5.524 30.431 1.00 94.56 89 LYS A N 1
ATOM 703 C CA . LYS A 1 89 ? -20.695 -6.752 30.175 1.00 94.56 89 LYS A CA 1
ATOM 704 C C . LYS A 1 89 ? -20.440 -7.354 28.805 1.00 94.56 89 LYS A C 1
ATOM 706 O O . LYS A 1 89 ? -20.553 -8.569 28.665 1.00 94.56 89 LYS A O 1
ATOM 711 N N . ASP A 1 90 ? -20.136 -6.529 27.815 1.00 95.25 90 ASP A N 1
ATOM 712 C CA . ASP A 1 90 ? -19.993 -6.971 26.435 1.00 95.25 90 ASP A CA 1
ATOM 713 C C . ASP A 1 90 ? -18.777 -6.346 25.731 1.00 95.25 90 ASP A C 1
ATOM 715 O O . ASP A 1 90 ? -17.971 -5.617 26.315 1.00 95.25 90 ASP A O 1
ATOM 719 N N . ALA A 1 91 ? -18.620 -6.683 24.451 1.00 94.56 91 ALA A N 1
ATOM 720 C CA . ALA A 1 91 ? -17.536 -6.183 23.616 1.00 94.56 91 ALA A CA 1
ATOM 721 C C . ALA A 1 91 ? -17.582 -4.657 23.415 1.00 94.56 91 ALA A C 1
ATOM 723 O O . ALA A 1 91 ? -16.531 -4.041 23.233 1.00 94.56 91 ALA A O 1
ATOM 724 N N . VAL A 1 92 ? -18.772 -4.047 23.453 1.00 95.38 92 VAL A N 1
ATOM 725 C CA . VAL A 1 92 ? -18.948 -2.598 23.289 1.00 95.38 92 VAL A CA 1
ATOM 726 C C . VAL A 1 92 ? -18.431 -1.883 24.531 1.00 95.38 92 VAL A C 1
ATOM 728 O O . VAL A 1 92 ? -17.631 -0.956 24.403 1.00 95.38 92 VAL A O 1
ATOM 731 N N . ASP A 1 93 ? -18.778 -2.380 25.719 1.00 95.75 93 ASP A N 1
ATOM 732 C CA . ASP A 1 93 ? -18.273 -1.844 26.985 1.00 95.75 93 ASP A CA 1
ATOM 733 C C . ASP A 1 93 ? -16.743 -1.989 27.090 1.00 95.75 93 ASP A C 1
ATOM 735 O O . ASP A 1 93 ? -16.045 -1.099 27.586 1.00 95.75 93 ASP A O 1
ATOM 739 N N . VAL A 1 94 ? -16.190 -3.109 26.603 1.00 95.62 94 VAL A N 1
ATOM 740 C CA . VAL A 1 94 ? -14.735 -3.328 26.537 1.00 95.62 94 VAL A CA 1
ATOM 741 C C . VAL A 1 94 ? -14.071 -2.342 25.576 1.00 95.62 94 VAL A C 1
ATOM 743 O O . VAL A 1 94 ? -12.997 -1.818 25.884 1.00 95.62 94 VAL A O 1
ATOM 746 N N . ALA A 1 95 ? -14.685 -2.076 24.421 1.00 95.12 95 ALA A N 1
ATOM 747 C CA . ALA A 1 95 ? -14.188 -1.088 23.471 1.00 95.12 95 ALA A CA 1
ATOM 748 C C . ALA A 1 95 ? -14.203 0.321 24.080 1.00 95.12 95 ALA A C 1
ATOM 750 O O . ALA A 1 95 ? -13.184 1.007 24.028 1.00 95.12 95 ALA A O 1
ATOM 751 N N . GLU A 1 96 ? -15.300 0.717 24.734 1.00 95.62 96 GLU A N 1
ATOM 752 C CA . GLU A 1 96 ? -15.401 1.991 25.451 1.00 95.62 96 GLU A CA 1
ATOM 753 C C . GLU A 1 96 ? -14.313 2.126 26.521 1.00 95.62 96 GLU A C 1
ATOM 755 O O . GLU A 1 96 ? -13.575 3.114 26.520 1.00 95.62 96 GLU A O 1
ATOM 760 N N . TYR A 1 97 ? -14.145 1.112 27.375 1.00 96.12 97 TYR A N 1
ATOM 761 C CA . TYR A 1 97 ? -13.085 1.079 28.384 1.00 96.12 97 TYR A CA 1
ATOM 762 C C . TYR A 1 97 ? -11.688 1.239 27.765 1.00 96.12 97 TYR A C 1
ATOM 764 O O . TYR A 1 97 ? -10.881 2.031 28.254 1.00 96.12 97 TYR A O 1
ATOM 772 N N . ASN A 1 98 ? -11.391 0.517 26.682 1.00 95.75 98 ASN A N 1
ATOM 773 C CA . ASN A 1 98 ? -10.091 0.601 26.017 1.00 95.75 98 ASN A CA 1
ATOM 774 C C . ASN A 1 98 ? -9.846 1.983 25.397 1.00 95.75 98 ASN A C 1
ATOM 776 O O . ASN A 1 98 ? -8.727 2.491 25.481 1.00 95.75 98 ASN A O 1
ATOM 780 N N . THR A 1 99 ? -10.870 2.600 24.804 1.00 96.38 99 THR A N 1
ATOM 781 C CA . THR A 1 99 ? -10.786 3.962 24.267 1.00 96.38 99 THR A CA 1
ATOM 782 C C . THR A 1 99 ? -10.542 4.978 25.380 1.00 96.38 99 THR A C 1
ATOM 784 O O . THR A 1 99 ? -9.619 5.780 25.267 1.00 96.38 99 THR A O 1
ATOM 787 N N . MET A 1 100 ? -11.296 4.911 26.479 1.00 96.25 100 MET A N 1
ATOM 788 C CA . MET A 1 100 ? -11.101 5.785 27.641 1.00 96.25 100 MET A CA 1
ATOM 789 C C . MET A 1 100 ? -9.704 5.622 28.247 1.00 96.25 100 MET A C 1
ATOM 791 O O . MET A 1 100 ? -9.019 6.610 28.497 1.00 96.25 100 MET A O 1
ATOM 795 N N . ARG A 1 101 ? -9.223 4.380 28.383 1.00 96.56 101 ARG A N 1
ATOM 796 C CA . ARG A 1 101 ? -7.856 4.101 28.840 1.00 96.56 101 ARG A CA 1
ATOM 797 C C . ARG A 1 101 ? -6.800 4.683 27.903 1.00 96.56 101 ARG A C 1
ATOM 799 O O . ARG A 1 101 ? -5.754 5.116 28.363 1.00 96.56 101 ARG A O 1
ATOM 806 N N . LYS A 1 102 ? -7.039 4.674 26.591 1.00 96.50 102 LYS A N 1
ATOM 807 C CA . LYS A 1 102 ? -6.112 5.264 25.619 1.00 96.50 102 LYS A CA 1
ATOM 808 C C . LYS A 1 102 ? -6.038 6.783 25.779 1.00 96.50 102 LYS A C 1
ATOM 810 O O . LYS A 1 102 ? -4.939 7.313 25.822 1.00 96.50 102 LYS A O 1
ATOM 815 N N . ILE A 1 103 ? -7.180 7.448 25.958 1.00 96.69 103 ILE A N 1
ATOM 816 C CA . ILE A 1 103 ? -7.237 8.891 26.238 1.00 96.69 103 ILE A CA 1
ATOM 817 C C . ILE A 1 103 ? -6.469 9.230 27.525 1.00 96.69 103 ILE A C 1
ATOM 819 O O . ILE A 1 103 ? -5.683 10.172 27.528 1.00 96.69 103 ILE A O 1
ATOM 823 N N . ASP A 1 104 ? -6.649 8.432 28.582 1.00 96.69 104 ASP A N 1
ATOM 824 C CA . ASP A 1 104 ? -5.934 8.574 29.860 1.00 96.69 104 ASP A CA 1
ATOM 825 C C . ASP A 1 104 ? -4.410 8.465 29.677 1.00 96.69 104 ASP A C 1
ATOM 827 O O . ASP A 1 104 ? -3.643 9.307 30.138 1.00 96.69 104 ASP A O 1
ATOM 831 N N . LEU A 1 105 ? -3.963 7.443 28.937 1.00 96.62 105 LEU A N 1
ATOM 832 C CA . LEU A 1 105 ? -2.546 7.216 28.630 1.00 96.62 105 LEU A CA 1
ATOM 833 C C . LEU A 1 105 ? -1.942 8.325 27.760 1.00 96.62 105 LEU A C 1
ATOM 835 O O . LEU A 1 105 ? -0.759 8.632 27.909 1.00 96.62 105 LEU A O 1
ATOM 839 N N . ASP A 1 106 ? -2.748 8.928 26.888 1.00 95.31 106 ASP A N 1
ATOM 840 C CA . ASP A 1 106 ? -2.370 10.079 26.065 1.00 95.31 106 ASP A CA 1
ATOM 841 C C . ASP A 1 106 ? -2.389 11.403 26.871 1.00 95.31 106 ASP A C 1
ATOM 843 O O . ASP A 1 106 ? -2.011 12.453 26.347 1.00 95.31 106 ASP A O 1
ATOM 847 N N . GLY A 1 107 ? -2.782 11.364 28.154 1.00 93.50 107 GLY A N 1
ATOM 848 C CA . GLY A 1 107 ? -2.791 12.502 29.079 1.00 93.50 107 GLY A CA 1
ATOM 849 C C . GLY A 1 107 ? -4.038 13.393 29.005 1.00 93.50 107 GLY A C 1
ATOM 850 O O . GLY A 1 107 ? -4.000 14.515 29.513 1.00 93.50 107 GLY A O 1
ATOM 851 N N . GLY A 1 108 ? -5.110 12.930 28.355 1.00 94.75 108 GLY A N 1
ATOM 852 C CA . GLY A 1 108 ? -6.402 13.623 28.266 1.00 94.75 108 GLY A CA 1
ATOM 853 C C . GLY A 1 108 ? -7.370 13.259 29.397 1.00 94.75 108 GLY A C 1
ATOM 854 O O . GLY A 1 108 ? -7.046 12.460 30.274 1.00 94.75 108 GLY A O 1
ATOM 855 N N . ASP A 1 109 ? -8.582 13.822 29.364 1.00 95.81 109 ASP A N 1
ATOM 856 C CA . ASP A 1 109 ? -9.676 13.431 30.262 1.00 95.81 109 ASP A CA 1
ATOM 857 C C . ASP A 1 109 ? -10.517 12.326 29.593 1.00 95.81 109 ASP A C 1
ATOM 859 O O . ASP A 1 109 ? -11.244 12.594 28.628 1.00 95.81 109 ASP A O 1
ATOM 863 N N . PRO A 1 110 ? -10.492 11.083 30.113 1.00 95.06 110 PRO A N 1
ATOM 864 C CA . PRO A 1 110 ? -11.169 9.944 29.498 1.00 95.06 110 PRO A CA 1
ATOM 865 C C . PRO A 1 110 ? -12.671 10.111 29.322 1.00 95.06 110 PRO A C 1
ATOM 867 O O . PRO A 1 110 ? -13.250 9.450 28.467 1.00 95.06 110 PRO A O 1
ATOM 870 N N . LYS A 1 111 ? -13.322 10.950 30.132 1.00 93.69 111 LYS A N 1
ATOM 871 C CA . LYS A 1 111 ? -14.771 11.146 30.092 1.00 93.69 111 LYS A CA 1
ATOM 872 C C . LYS A 1 111 ? -15.148 12.365 29.261 1.00 93.69 111 LYS A C 1
ATOM 874 O O . LYS A 1 111 ? -16.112 12.289 28.498 1.00 93.69 111 LYS A O 1
ATOM 879 N N . ALA A 1 112 ? -14.421 13.470 29.413 1.00 95.19 112 ALA A N 1
ATOM 880 C CA . ALA A 1 112 ? -14.710 14.694 28.672 1.00 95.19 112 ALA A CA 1
ATOM 881 C C . ALA A 1 112 ? -14.331 14.565 27.186 1.00 95.19 112 ALA A C 1
ATOM 883 O O . ALA A 1 112 ? -15.118 14.955 26.322 1.00 95.19 112 ALA A O 1
ATOM 884 N N . ASP A 1 113 ? -13.192 13.934 26.883 1.00 95.56 113 ASP A N 1
ATOM 885 C CA . ASP A 1 113 ? -12.644 13.886 25.522 1.00 95.56 113 ASP A CA 1
ATOM 886 C C . ASP A 1 113 ? -13.169 12.697 24.699 1.00 95.56 113 ASP A C 1
ATOM 888 O O . ASP A 1 113 ? -12.968 12.636 23.483 1.00 95.56 113 ASP A O 1
ATOM 892 N N . TYR A 1 114 ? -13.880 11.751 25.326 1.00 95.00 114 TYR A N 1
ATOM 893 C CA . TYR A 1 114 ? -14.346 10.512 24.690 1.00 95.00 114 TYR A CA 1
ATOM 894 C C . TYR A 1 114 ? -15.159 10.749 23.414 1.00 95.00 114 TYR A C 1
ATOM 896 O O . TYR A 1 114 ? -14.896 10.141 22.375 1.00 95.00 114 TYR A O 1
ATOM 904 N N . ALA A 1 115 ? -16.154 11.637 23.479 1.00 95.00 115 ALA A N 1
ATOM 905 C CA . ALA A 1 115 ? -17.063 11.872 22.361 1.00 95.00 115 ALA A CA 1
ATOM 906 C C . ALA A 1 115 ? -16.327 12.451 21.143 1.00 95.00 115 ALA A C 1
ATOM 908 O O . ALA A 1 115 ? -16.559 12.019 20.010 1.00 95.00 115 ALA A O 1
ATOM 909 N N . GLU A 1 116 ? -15.412 13.394 21.377 1.00 94.88 116 GLU A N 1
ATOM 910 C CA . GLU A 1 116 ? -14.587 13.974 20.320 1.00 94.88 116 GLU A CA 1
ATOM 911 C C . GLU A 1 116 ? -13.599 12.945 19.764 1.00 94.88 116 GLU A C 1
ATOM 913 O O . GLU A 1 116 ? -13.463 12.819 18.544 1.00 94.88 116 GLU A O 1
ATOM 918 N N . TYR A 1 117 ? -12.968 12.160 20.639 1.00 94.62 117 TYR A N 1
ATOM 919 C CA . TYR A 1 117 ? -12.043 11.101 20.257 1.00 94.62 117 TYR A CA 1
ATOM 920 C C . TYR A 1 117 ? -12.702 10.080 19.325 1.00 94.62 117 TYR A C 1
ATOM 922 O O . TYR A 1 117 ? -12.202 9.826 18.229 1.00 94.62 117 TYR A O 1
ATOM 930 N N . VAL A 1 118 ? -13.860 9.537 19.714 1.00 94.50 118 VAL A N 1
ATOM 931 C CA . VAL A 1 118 ? -14.599 8.551 18.910 1.00 94.50 118 VAL A CA 1
ATOM 932 C C . VAL A 1 118 ? -15.065 9.156 17.586 1.00 94.50 118 VAL A C 1
ATOM 934 O O . VAL A 1 118 ? -14.993 8.496 16.549 1.00 94.50 118 VAL A O 1
ATOM 937 N N . ALA A 1 119 ? -15.532 10.407 17.586 1.00 95.19 119 ALA A N 1
ATOM 938 C CA . ALA A 1 119 ? -15.935 11.082 16.355 1.00 95.19 119 ALA A CA 1
ATOM 939 C C . ALA A 1 119 ? -14.750 11.286 15.397 1.00 95.19 119 ALA A C 1
ATOM 941 O O . ALA A 1 119 ? -14.906 11.107 14.186 1.00 95.19 119 ALA A O 1
ATOM 942 N N . ARG A 1 120 ? -13.572 11.635 15.925 1.00 95.06 120 ARG A N 1
ATOM 943 C CA . ARG A 1 120 ? -12.340 11.779 15.147 1.00 95.06 120 ARG A CA 1
ATOM 944 C C . ARG A 1 120 ? -11.884 10.441 14.575 1.00 95.06 120 ARG A C 1
ATOM 946 O O . ARG A 1 120 ? -11.688 10.377 13.368 1.00 95.06 120 ARG A O 1
ATOM 953 N N . GLU A 1 121 ? -11.804 9.390 15.391 1.00 93.62 121 GLU A N 1
ATOM 954 C CA . GLU A 1 121 ? -11.418 8.043 14.940 1.00 93.62 121 GLU A CA 1
ATOM 955 C C . GLU A 1 121 ? -12.368 7.505 13.862 1.00 93.62 121 GLU A C 1
ATOM 957 O O . GLU A 1 121 ? -11.928 6.974 12.850 1.00 93.62 121 GLU A O 1
ATOM 962 N N . LYS A 1 122 ? -13.683 7.709 14.008 1.00 94.44 122 LYS A N 1
ATOM 963 C CA . LYS A 1 122 ? -14.643 7.302 12.969 1.00 94.44 122 LYS A CA 1
ATOM 964 C C . LYS A 1 122 ? -14.431 8.053 11.657 1.00 94.44 122 LYS A C 1
ATOM 966 O O . LYS A 1 122 ? -14.568 7.466 10.587 1.00 94.44 122 LYS A O 1
ATOM 971 N N . ARG A 1 123 ? -14.116 9.351 11.712 1.00 94.81 123 ARG A N 1
ATOM 972 C CA . ARG A 1 123 ? -13.832 10.145 10.506 1.00 94.81 123 ARG A CA 1
ATOM 973 C C . ARG A 1 123 ? -12.529 9.708 9.845 1.00 94.81 123 ARG A C 1
ATOM 975 O O . ARG A 1 123 ? -12.508 9.578 8.626 1.00 94.81 123 ARG A O 1
ATOM 982 N N . THR A 1 124 ? -11.475 9.461 10.620 1.00 95.12 124 THR A N 1
ATOM 983 C CA . THR A 1 124 ? -10.191 8.986 10.086 1.00 95.12 124 THR A CA 1
ATOM 984 C C . THR A 1 124 ? -10.320 7.576 9.513 1.00 95.12 124 THR A C 1
ATOM 986 O O . THR A 1 124 ? -9.823 7.318 8.419 1.00 95.12 124 THR A O 1
ATOM 989 N N . GLU A 1 125 ? -11.057 6.678 10.166 1.00 94.56 125 GLU A N 1
ATOM 990 C CA . GLU A 1 125 ? -11.370 5.347 9.638 1.00 94.56 125 GLU A CA 1
ATOM 991 C C . GLU A 1 125 ? -12.152 5.441 8.320 1.00 94.56 125 GLU A C 1
ATOM 993 O O . GLU A 1 125 ? -11.763 4.846 7.319 1.00 94.56 125 GLU A O 1
ATOM 998 N N . GLN A 1 126 ? -13.201 6.263 8.255 1.00 94.94 126 GLN A N 1
ATOM 999 C CA . GLN A 1 126 ? -13.952 6.461 7.013 1.00 94.94 126 GLN A CA 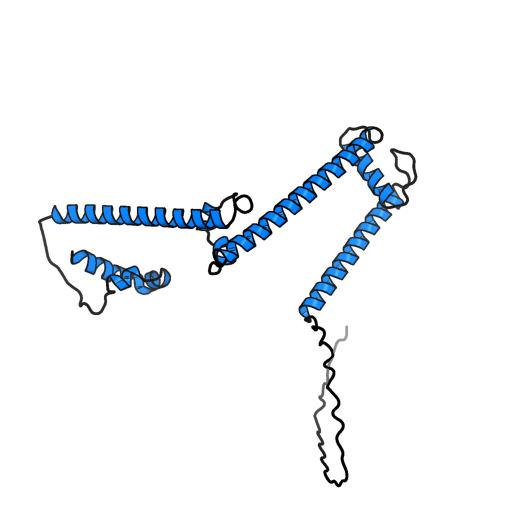1
ATOM 1000 C C . GLN A 1 126 ? -13.099 7.071 5.896 1.00 94.94 126 GLN A C 1
ATOM 1002 O O . GLN A 1 126 ? -13.201 6.650 4.744 1.00 94.94 126 GLN A O 1
ATOM 1007 N N . GLU A 1 127 ? -12.247 8.046 6.210 1.00 95.88 127 GLU A N 1
ATOM 1008 C CA . GLU A 1 127 ? -11.357 8.665 5.231 1.00 95.88 127 GLU A CA 1
ATOM 1009 C C . GLU A 1 127 ? -10.296 7.679 4.727 1.00 95.88 127 GLU A C 1
ATOM 1011 O O . GLU A 1 127 ? -10.021 7.637 3.529 1.00 95.88 127 GLU A O 1
ATOM 1016 N N . THR A 1 128 ? -9.724 6.856 5.608 1.00 96.12 128 THR A N 1
ATOM 1017 C CA . THR A 1 128 ? -8.753 5.822 5.220 1.00 96.12 128 THR A CA 1
ATOM 1018 C C . THR A 1 128 ? -9.400 4.734 4.368 1.00 96.12 128 THR A C 1
ATOM 1020 O O . THR A 1 128 ? -8.838 4.371 3.335 1.00 96.12 128 THR A O 1
ATOM 1023 N N . LEU A 1 129 ? -10.606 4.276 4.721 1.00 95.88 129 LEU A N 1
ATOM 1024 C CA . LEU A 1 129 ? -11.387 3.338 3.909 1.00 95.88 129 LEU A CA 1
ATOM 1025 C C . LEU A 1 129 ? -11.727 3.924 2.538 1.00 95.88 129 LEU A C 1
ATOM 1027 O O . LEU A 1 129 ? -11.575 3.246 1.525 1.00 95.88 129 LEU A O 1
ATOM 1031 N N . ARG A 1 130 ? -12.138 5.195 2.493 1.00 96.50 130 ARG A N 1
ATOM 1032 C CA . ARG A 1 130 ? -12.438 5.889 1.241 1.00 96.50 130 ARG A CA 1
ATOM 1033 C C . ARG A 1 130 ? -11.193 6.027 0.364 1.00 96.50 130 ARG A C 1
ATOM 1035 O O . ARG A 1 130 ? -11.254 5.666 -0.804 1.00 96.50 130 ARG A O 1
ATOM 1042 N N . LYS A 1 131 ? -10.066 6.487 0.916 1.00 95.38 131 LYS A N 1
ATOM 1043 C CA . LYS A 1 131 ? -8.792 6.595 0.182 1.00 95.38 131 LYS A CA 1
ATOM 1044 C C . LYS A 1 131 ? -8.321 5.242 -0.336 1.00 95.38 131 LYS A C 1
ATOM 1046 O O . LYS A 1 131 ? -7.838 5.159 -1.459 1.00 95.38 131 LYS A O 1
ATOM 1051 N N . LYS A 1 132 ? -8.485 4.181 0.461 1.00 95.88 132 LYS A N 1
ATOM 1052 C CA . LYS A 1 132 ? -8.175 2.817 0.033 1.00 95.88 132 LYS A CA 1
ATOM 1053 C C . LYS A 1 132 ? -9.064 2.390 -1.136 1.00 95.88 132 LYS A C 1
ATOM 1055 O O . LYS A 1 132 ? -8.538 1.935 -2.138 1.00 95.88 132 LYS A O 1
ATOM 1060 N N . ALA A 1 133 ? -10.376 2.599 -1.042 1.00 96.25 133 ALA A N 1
ATOM 1061 C CA . ALA A 1 133 ? -11.305 2.266 -2.120 1.00 96.25 133 ALA A CA 1
ATOM 1062 C C . ALA A 1 133 ? -11.026 3.063 -3.408 1.00 96.25 133 ALA A C 1
ATOM 1064 O O . ALA A 1 133 ? -11.078 2.503 -4.498 1.00 96.25 133 ALA A O 1
ATOM 1065 N N . GLU A 1 134 ? -10.697 4.353 -3.289 1.00 95.62 134 GLU A N 1
ATOM 1066 C CA . GLU A 1 134 ? -10.290 5.196 -4.420 1.00 95.62 134 GLU A CA 1
ATOM 1067 C C . GLU A 1 134 ? -8.990 4.684 -5.065 1.00 95.62 134 GLU A C 1
ATOM 1069 O O . GLU A 1 134 ? -8.908 4.597 -6.289 1.00 95.62 134 GLU A O 1
ATOM 1074 N N . MET A 1 135 ? -7.998 4.299 -4.256 1.00 94.69 135 MET A N 1
ATOM 1075 C CA . MET A 1 135 ? -6.740 3.724 -4.740 1.00 94.69 135 MET A CA 1
ATOM 1076 C C . MET A 1 135 ? -6.957 2.368 -5.419 1.00 94.69 135 MET A C 1
ATOM 1078 O O . MET A 1 135 ? -6.431 2.147 -6.505 1.00 94.69 135 MET A O 1
ATOM 1082 N N . ASP A 1 136 ? -7.748 1.478 -4.819 1.00 95.88 136 ASP A N 1
ATOM 1083 C CA . ASP A 1 136 ? -8.047 0.157 -5.377 1.00 95.88 136 ASP A CA 1
ATOM 1084 C C . ASP A 1 136 ? -8.766 0.292 -6.733 1.00 95.88 136 ASP A C 1
ATOM 1086 O O . ASP A 1 136 ? -8.390 -0.365 -7.704 1.00 95.88 136 ASP A O 1
ATOM 1090 N N . ALA A 1 137 ? -9.738 1.208 -6.835 1.00 96.31 137 ALA A N 1
ATOM 1091 C CA . ALA A 1 137 ? -10.433 1.502 -8.088 1.00 96.31 137 ALA A CA 1
ATOM 1092 C C . ALA A 1 137 ? -9.492 2.085 -9.154 1.00 96.31 137 ALA A C 1
ATOM 1094 O O . ALA A 1 137 ? -9.545 1.677 -10.315 1.00 96.31 137 ALA A O 1
ATOM 1095 N N . PHE A 1 138 ? -8.606 3.008 -8.763 1.00 96.06 138 PHE A N 1
ATOM 1096 C CA . PHE A 1 138 ? -7.588 3.560 -9.654 1.00 96.06 138 PHE A CA 1
ATOM 1097 C C . PHE A 1 138 ? -6.657 2.467 -10.193 1.00 96.06 138 PHE A C 1
ATOM 1099 O O . PHE A 1 138 ? -6.459 2.384 -11.403 1.00 96.06 138 PHE A O 1
ATOM 1106 N N . LEU A 1 139 ? -6.121 1.608 -9.320 1.00 95.69 139 LEU A N 1
ATOM 1107 C CA . LEU A 1 139 ? -5.201 0.536 -9.709 1.00 95.69 139 LEU A CA 1
ATOM 1108 C C . LEU A 1 139 ? -5.870 -0.488 -10.628 1.00 95.69 139 LEU A C 1
ATOM 1110 O O . LEU A 1 139 ? -5.249 -0.943 -11.587 1.00 95.69 139 LEU A O 1
ATOM 1114 N N . GLN A 1 140 ? -7.133 -0.827 -10.362 1.00 96.25 140 GLN A N 1
ATOM 1115 C CA . GLN A 1 140 ? -7.892 -1.724 -11.225 1.00 96.25 140 GLN A CA 1
ATOM 1116 C C . GLN A 1 140 ? -8.080 -1.117 -12.621 1.00 96.25 140 GLN A C 1
ATOM 1118 O O . GLN A 1 140 ? -7.754 -1.758 -13.620 1.00 96.25 140 GLN A O 1
ATOM 1123 N N . GLN A 1 141 ? -8.554 0.130 -12.698 1.00 96.69 141 GLN A N 1
ATOM 1124 C CA . GLN A 1 141 ? -8.772 0.805 -13.976 1.00 96.69 141 GLN A CA 1
ATOM 1125 C C . GLN A 1 141 ? -7.463 0.999 -14.754 1.00 96.69 141 GLN A C 1
ATOM 1127 O O . GLN A 1 141 ? -7.442 0.859 -15.980 1.00 96.69 141 GLN A O 1
ATOM 1132 N N . ASP A 1 142 ? -6.371 1.326 -14.064 1.00 97.06 142 ASP A N 1
ATOM 1133 C CA . ASP A 1 142 ? -5.053 1.493 -14.673 1.00 97.06 142 ASP A CA 1
ATOM 1134 C C . ASP A 1 142 ? -4.526 0.171 -15.247 1.00 97.06 142 ASP A C 1
ATOM 1136 O O . ASP A 1 142 ? -4.080 0.133 -16.396 1.00 97.06 142 ASP A O 1
ATOM 1140 N N . ALA A 1 143 ? -4.661 -0.932 -14.504 1.00 94.69 143 ALA A N 1
ATOM 1141 C CA . ALA A 1 143 ? -4.290 -2.261 -14.981 1.00 94.69 143 ALA A CA 1
ATOM 1142 C C . ALA A 1 143 ? -5.108 -2.675 -16.217 1.00 94.69 143 ALA A C 1
ATOM 1144 O O . ALA A 1 143 ? -4.535 -3.112 -17.216 1.00 94.69 143 ALA A O 1
ATOM 1145 N N . GLU A 1 144 ? -6.431 -2.485 -16.189 1.00 95.88 144 GLU A N 1
ATOM 1146 C CA . GLU A 1 144 ? -7.316 -2.773 -17.327 1.00 95.88 144 GLU A CA 1
ATOM 1147 C C . GLU A 1 144 ? -6.940 -1.935 -18.560 1.00 95.88 144 GLU A C 1
ATOM 1149 O O . GLU A 1 144 ? -6.807 -2.460 -19.670 1.00 95.88 144 GLU A O 1
ATOM 1154 N N . SER A 1 145 ? -6.694 -0.637 -18.361 1.00 96.19 145 SER A N 1
ATOM 1155 C CA . SER A 1 145 ? -6.290 0.283 -19.430 1.00 96.19 145 SER A CA 1
ATOM 1156 C C . SER A 1 145 ? -4.933 -0.100 -20.025 1.00 96.19 145 SER A C 1
ATOM 1158 O O . SER A 1 145 ? -4.752 -0.058 -21.246 1.00 96.19 145 SER A O 1
ATOM 1160 N N . PHE A 1 146 ? -3.986 -0.511 -19.178 1.00 97.25 146 PHE A N 1
ATOM 1161 C CA . PHE A 1 146 ? -2.663 -0.947 -19.602 1.00 97.25 146 PHE A CA 1
ATOM 1162 C C . PHE A 1 146 ? -2.728 -2.219 -20.447 1.00 97.25 146 PHE A C 1
ATOM 1164 O O . PHE A 1 146 ? -2.205 -2.232 -21.562 1.00 97.25 146 PHE A O 1
ATOM 1171 N N . VAL A 1 147 ? -3.412 -3.257 -19.957 1.00 96.12 147 VAL A N 1
ATOM 1172 C CA . VAL A 1 147 ? -3.568 -4.533 -20.675 1.00 96.12 147 VAL A CA 1
ATOM 1173 C C . VAL A 1 147 ? -4.301 -4.324 -22.001 1.00 96.12 147 VAL A C 1
ATOM 1175 O O . VAL A 1 147 ? -3.927 -4.918 -23.009 1.00 96.12 147 VAL A O 1
ATOM 1178 N N . SER A 1 148 ? -5.295 -3.430 -22.045 1.00 96.25 148 SER A N 1
ATOM 1179 C CA . SER A 1 148 ? -5.996 -3.111 -23.291 1.00 96.25 148 SER A CA 1
ATOM 1180 C C . SER A 1 148 ? -5.100 -2.427 -24.329 1.00 96.25 148 SER A C 1
ATOM 1182 O O . SER A 1 148 ? -5.295 -2.646 -25.525 1.00 96.25 148 SER A O 1
ATOM 1184 N N . LYS A 1 149 ? -4.163 -1.567 -23.911 1.00 97.50 149 LYS A N 1
ATOM 1185 C CA . LYS A 1 149 ? -3.277 -0.828 -24.828 1.00 97.50 149 LYS A CA 1
ATOM 1186 C C . LYS A 1 149 ? -2.025 -1.625 -25.204 1.00 97.50 149 LYS A C 1
ATOM 1188 O O . LYS A 1 149 ? -1.507 -1.458 -26.307 1.00 97.50 149 LYS A O 1
ATOM 1193 N N . TYR A 1 150 ? -1.551 -2.482 -24.303 1.00 95.88 150 TYR A N 1
ATOM 1194 C CA . TYR A 1 150 ? -0.345 -3.294 -24.455 1.00 95.88 150 TYR A CA 1
ATOM 1195 C C . TYR A 1 150 ? -0.608 -4.770 -24.121 1.00 95.88 150 TYR A C 1
ATOM 1197 O O . TYR A 1 150 ? -0.028 -5.293 -23.169 1.00 95.88 150 TYR A O 1
ATOM 1205 N N . PRO A 1 151 ? -1.444 -5.467 -24.913 1.00 95.25 151 PRO A N 1
ATOM 1206 C CA . PRO A 1 151 ? -1.818 -6.856 -24.635 1.00 95.25 151 PRO A CA 1
ATOM 1207 C C . PRO A 1 151 ? -0.630 -7.827 -24.696 1.00 95.25 151 PRO A C 1
ATOM 1209 O O . PRO A 1 151 ? -0.635 -8.850 -24.018 1.00 95.25 151 PRO A O 1
ATOM 1212 N N . ASP A 1 152 ? 0.405 -7.494 -25.471 1.00 94.81 152 ASP A N 1
ATOM 1213 C CA . ASP A 1 152 ? 1.600 -8.330 -25.638 1.00 94.81 152 ASP A CA 1
ATOM 1214 C C . ASP A 1 152 ? 2.639 -8.142 -24.517 1.00 94.81 152 ASP A C 1
ATOM 1216 O O . ASP A 1 152 ? 3.647 -8.850 -24.465 1.00 94.81 152 ASP A O 1
ATOM 1220 N N . VAL A 1 153 ? 2.439 -7.170 -23.620 1.00 94.88 153 VAL A N 1
ATOM 1221 C CA . VAL A 1 153 ? 3.395 -6.875 -22.548 1.00 94.88 153 VAL A CA 1
ATOM 1222 C C . VAL A 1 153 ? 3.067 -7.712 -21.318 1.00 94.88 153 VAL A C 1
ATOM 1224 O O . VAL A 1 153 ? 2.060 -7.503 -20.647 1.00 94.88 153 VAL A O 1
ATOM 1227 N N . ASN A 1 154 ? 3.971 -8.629 -20.971 1.00 93.88 154 ASN A N 1
ATOM 1228 C CA . ASN A 1 154 ? 3.888 -9.380 -19.723 1.00 93.88 154 ASN A CA 1
ATOM 1229 C C . ASN A 1 154 ? 4.231 -8.464 -18.531 1.00 93.88 154 ASN A C 1
ATOM 1231 O O . ASN A 1 154 ? 5.384 -8.055 -18.357 1.00 93.88 154 ASN A O 1
ATOM 1235 N N . THR A 1 155 ? 3.229 -8.152 -17.707 1.00 91.50 155 THR A N 1
ATOM 1236 C CA . THR A 1 155 ? 3.363 -7.260 -16.545 1.00 91.50 155 THR A CA 1
ATOM 1237 C C . THR A 1 155 ? 4.337 -7.798 -15.504 1.00 91.50 155 THR A C 1
ATOM 1239 O O . THR A 1 155 ? 5.140 -7.030 -14.982 1.00 91.50 155 THR A O 1
ATOM 1242 N N . ASP A 1 156 ? 4.341 -9.107 -15.244 1.00 92.44 156 ASP A N 1
ATOM 1243 C CA . ASP A 1 156 ? 5.246 -9.713 -14.259 1.00 92.44 156 ASP A CA 1
ATOM 1244 C C . ASP A 1 156 ? 6.706 -9.555 -14.688 1.00 92.44 156 ASP A C 1
ATOM 1246 O O . ASP A 1 156 ? 7.577 -9.214 -13.889 1.00 92.44 156 ASP A O 1
ATOM 1250 N N . SER A 1 157 ? 6.985 -9.747 -15.977 1.00 94.06 157 SER A N 1
ATOM 1251 C CA . SER A 1 157 ? 8.321 -9.549 -16.543 1.00 94.06 157 SER A CA 1
ATOM 1252 C C . SER A 1 157 ? 8.726 -8.076 -16.517 1.00 94.06 157 SER A C 1
ATOM 1254 O O . SER A 1 157 ? 9.881 -7.769 -16.232 1.00 94.06 157 SER A O 1
ATOM 1256 N N . LEU A 1 158 ? 7.780 -7.163 -16.764 1.00 93.44 158 LEU A N 1
ATOM 1257 C CA . LEU A 1 158 ? 8.017 -5.722 -16.696 1.00 93.44 158 LEU A CA 1
ATOM 1258 C C . LEU A 1 158 ? 8.371 -5.271 -15.271 1.00 93.44 158 LEU A C 1
ATOM 1260 O O . LEU A 1 158 ? 9.350 -4.551 -15.092 1.00 93.44 158 LEU A O 1
ATOM 1264 N N . PHE A 1 159 ? 7.627 -5.713 -14.255 1.00 92.38 159 PHE A N 1
ATOM 1265 C CA . PHE A 1 159 ? 7.914 -5.358 -12.861 1.00 92.38 159 PHE A CA 1
ATOM 1266 C C . PHE A 1 159 ? 9.182 -6.031 -12.319 1.00 92.38 159 PHE A C 1
ATOM 1268 O O . PHE A 1 159 ? 9.839 -5.467 -11.446 1.00 92.38 159 PHE A O 1
ATOM 1275 N N . ASN A 1 160 ? 9.578 -7.181 -12.872 1.00 93.62 160 ASN A N 1
ATOM 1276 C CA . ASN A 1 160 ? 10.858 -7.821 -12.564 1.00 93.62 160 ASN A CA 1
ATOM 1277 C C . ASN A 1 160 ? 12.051 -7.234 -13.351 1.00 93.62 160 ASN A C 1
ATOM 1279 O O . ASN A 1 160 ? 13.203 -7.558 -13.047 1.00 93.62 160 ASN A O 1
ATOM 1283 N N . ASP A 1 161 ? 11.825 -6.355 -14.336 1.00 91.19 161 ASP A N 1
ATOM 1284 C CA . ASP A 1 161 ? 12.899 -5.650 -15.039 1.00 91.19 161 ASP A CA 1
ATOM 1285 C C . ASP A 1 161 ? 13.533 -4.602 -14.103 1.00 91.19 161 ASP A C 1
ATOM 1287 O O . ASP A 1 161 ? 12.919 -3.608 -13.699 1.00 91.19 161 ASP A O 1
ATOM 1291 N N . LYS A 1 162 ? 14.815 -4.810 -13.777 1.00 91.38 162 LYS A N 1
ATOM 1292 C CA . LYS A 1 162 ? 15.607 -3.918 -12.919 1.00 91.38 162 LYS A CA 1
ATOM 1293 C C . LYS A 1 162 ? 15.648 -2.481 -13.446 1.00 91.38 162 LYS A C 1
ATOM 1295 O O . LYS A 1 162 ? 15.622 -1.539 -12.656 1.00 91.38 162 LYS A O 1
ATOM 1300 N N . HIS A 1 163 ? 15.735 -2.295 -14.760 1.00 86.81 163 HIS A N 1
ATOM 1301 C CA . HIS A 1 163 ? 15.806 -0.968 -15.366 1.00 86.81 163 HIS A CA 1
ATOM 1302 C C . HIS A 1 163 ? 14.449 -0.265 -15.330 1.00 86.81 163 HIS A C 1
ATOM 1304 O O . HIS A 1 163 ? 14.405 0.943 -15.093 1.00 86.81 163 HIS A O 1
ATOM 1310 N N . PHE A 1 164 ? 13.356 -1.014 -15.489 1.00 92.94 164 PHE A N 1
ATOM 1311 C CA . PHE A 1 164 ? 12.013 -0.474 -15.301 1.00 92.94 164 PHE A CA 1
ATOM 1312 C C . PHE A 1 164 ? 11.790 -0.063 -13.845 1.00 92.94 164 PHE A C 1
ATOM 1314 O O . PHE A 1 164 ? 11.366 1.059 -13.593 1.00 92.94 164 PHE A O 1
ATOM 1321 N N . SER A 1 165 ? 12.168 -0.914 -12.887 1.00 90.94 165 SER A N 1
ATOM 1322 C CA . SER A 1 165 ? 12.087 -0.607 -11.452 1.00 90.94 165 SER A CA 1
ATOM 1323 C C . SER A 1 165 ? 12.862 0.665 -11.081 1.00 90.94 165 SER A C 1
ATOM 1325 O O . SER A 1 165 ? 12.353 1.512 -10.349 1.00 90.94 165 SER A O 1
ATOM 1327 N N . LEU A 1 166 ? 14.074 0.837 -11.624 1.00 88.56 166 LEU A N 1
ATOM 1328 C CA . LEU A 1 166 ? 14.881 2.047 -11.428 1.00 88.56 166 LEU A CA 1
ATOM 1329 C C . LEU A 1 166 ? 14.243 3.296 -12.052 1.00 88.56 166 LEU A C 1
ATOM 1331 O O . LEU A 1 166 ? 14.317 4.371 -11.462 1.00 88.56 166 LEU A O 1
ATOM 1335 N N . PHE A 1 167 ? 13.634 3.167 -13.233 1.00 91.38 167 PHE A N 1
ATOM 1336 C CA . PHE A 1 167 ? 12.954 4.274 -13.907 1.00 91.38 167 PHE A CA 1
ATOM 1337 C C . PHE A 1 167 ? 11.653 4.677 -13.196 1.00 91.38 167 PHE A C 1
ATOM 1339 O O . PHE A 1 167 ? 11.385 5.865 -13.003 1.00 91.38 167 PHE A O 1
ATOM 1346 N N . ALA A 1 168 ? 10.842 3.688 -12.818 1.00 91.50 168 ALA A N 1
ATOM 1347 C CA . ALA A 1 168 ? 9.541 3.894 -12.201 1.00 91.50 168 ALA A CA 1
ATOM 1348 C C . ALA A 1 168 ? 9.673 4.406 -10.760 1.00 91.50 168 ALA A C 1
ATOM 1350 O O . ALA A 1 168 ? 8.920 5.294 -10.362 1.00 91.50 168 ALA A O 1
ATOM 1351 N N . GLY A 1 169 ? 10.648 3.903 -9.996 1.00 90.81 169 GLY A N 1
ATOM 1352 C CA . GLY A 1 169 ? 10.923 4.360 -8.635 1.00 90.81 169 GLY A CA 1
ATOM 1353 C C . GLY A 1 169 ? 9.679 4.319 -7.743 1.00 90.81 169 GLY A C 1
ATOM 1354 O O . GLY A 1 169 ? 8.987 3.308 -7.661 1.00 90.81 169 GLY A O 1
ATOM 1355 N N . ASP A 1 170 ? 9.370 5.440 -7.091 1.00 91.69 170 ASP A N 1
ATOM 1356 C CA . ASP A 1 170 ? 8.221 5.588 -6.190 1.00 91.69 170 ASP A CA 1
ATOM 1357 C C . ASP A 1 170 ? 6.914 5.987 -6.901 1.00 91.69 170 ASP A C 1
ATOM 1359 O O . ASP A 1 170 ? 5.916 6.284 -6.238 1.00 91.69 170 ASP A O 1
ATOM 1363 N N . LYS A 1 171 ? 6.920 6.040 -8.239 1.00 92.19 171 LYS A N 1
ATOM 1364 C CA . LYS A 1 171 ? 5.772 6.462 -9.053 1.00 92.19 171 LYS A CA 1
ATOM 1365 C C . LYS A 1 171 ? 4.773 5.336 -9.303 1.00 92.19 171 LYS A C 1
ATOM 1367 O O . LYS A 1 171 ? 3.646 5.616 -9.710 1.00 92.19 171 LYS A O 1
ATOM 1372 N N . VAL A 1 172 ? 5.167 4.081 -9.072 1.00 89.38 172 VAL A N 1
ATOM 1373 C CA . VAL A 1 172 ? 4.278 2.918 -9.201 1.00 89.38 172 VAL A CA 1
ATOM 1374 C C . VAL A 1 172 ? 3.066 3.106 -8.286 1.00 89.38 172 VAL A C 1
ATOM 1376 O O . VAL A 1 172 ? 3.215 3.399 -7.102 1.00 89.38 172 VAL A O 1
ATOM 1379 N N . GLY A 1 173 ? 1.863 2.990 -8.853 1.00 87.50 173 GLY A N 1
ATOM 1380 C CA . GLY A 1 173 ? 0.600 3.204 -8.138 1.00 87.50 173 GLY A CA 1
ATOM 1381 C C . GLY A 1 173 ? 0.240 4.669 -7.861 1.00 87.50 173 GLY A C 1
ATOM 1382 O O . GLY A 1 173 ? -0.792 4.929 -7.252 1.00 87.50 173 GLY A O 1
ATOM 1383 N N . LYS A 1 174 ? 1.059 5.629 -8.314 1.00 92.19 174 LYS A N 1
ATOM 1384 C CA . LYS A 1 174 ? 0.758 7.076 -8.288 1.00 92.19 174 LYS A CA 1
ATOM 1385 C C . LYS A 1 174 ? 0.564 7.651 -9.690 1.00 92.19 174 LYS A C 1
ATOM 1387 O O . LYS A 1 174 ? -0.175 8.613 -9.866 1.00 92.19 174 LYS A O 1
ATOM 1392 N N . VAL A 1 175 ? 1.271 7.084 -10.663 1.00 94.38 175 VAL A N 1
ATOM 1393 C CA . VAL A 1 175 ? 1.221 7.439 -12.083 1.00 94.38 175 VAL A CA 1
ATOM 1394 C C . VAL A 1 175 ? 0.683 6.231 -12.852 1.00 94.38 175 VAL A C 1
ATOM 1396 O O . VAL A 1 175 ? 1.080 5.111 -12.515 1.00 94.38 175 VAL A O 1
ATOM 1399 N N . PRO A 1 176 ? -0.175 6.431 -13.869 1.00 96.75 176 PRO A N 1
ATOM 1400 C CA . PRO A 1 176 ? -0.674 5.340 -14.697 1.00 96.75 176 PRO A CA 1
ATOM 1401 C C . PRO A 1 176 ? 0.455 4.476 -15.274 1.00 96.75 176 PRO A C 1
ATOM 1403 O O . PRO A 1 176 ? 1.437 4.994 -15.819 1.00 96.75 176 PRO A O 1
ATOM 1406 N N . LEU A 1 177 ? 0.311 3.153 -15.212 1.00 95.94 177 LEU A N 1
ATOM 1407 C CA . LEU A 1 177 ? 1.301 2.191 -15.697 1.00 95.94 177 LEU A CA 1
ATOM 1408 C C . LEU A 1 177 ? 1.595 2.384 -17.188 1.00 95.94 177 LEU A C 1
ATOM 1410 O O . LEU A 1 177 ? 2.734 2.228 -17.630 1.00 95.94 177 LEU A O 1
ATOM 1414 N N . THR A 1 178 ? 0.583 2.796 -17.952 1.00 96.75 178 THR A N 1
ATOM 1415 C CA . THR A 1 178 ? 0.726 3.159 -19.369 1.00 96.75 178 THR A CA 1
ATOM 1416 C C . THR A 1 178 ? 1.753 4.267 -19.568 1.00 96.75 178 THR A C 1
ATOM 1418 O O . THR A 1 178 ? 2.651 4.129 -20.398 1.00 96.75 178 THR A O 1
ATOM 1421 N N . GLU A 1 179 ? 1.651 5.341 -18.788 1.00 96.50 179 GLU A N 1
ATOM 1422 C CA . GLU A 1 179 ? 2.553 6.487 -18.881 1.00 96.50 179 GLU A CA 1
ATOM 1423 C C . GLU A 1 179 ? 3.969 6.104 -18.433 1.00 96.50 179 GLU A C 1
ATOM 1425 O O . GLU A 1 179 ? 4.949 6.442 -19.099 1.00 96.50 179 GLU A O 1
ATOM 1430 N N . LEU A 1 180 ? 4.086 5.324 -17.352 1.00 96.06 180 LEU A N 1
ATOM 1431 C CA . LEU A 1 180 ? 5.375 4.815 -16.880 1.00 96.06 180 LEU A CA 1
ATOM 1432 C C . LEU A 1 180 ? 6.061 3.937 -17.928 1.00 96.06 180 LEU A C 1
ATOM 1434 O O . LEU A 1 180 ? 7.259 4.083 -18.172 1.00 96.06 180 LEU A O 1
ATOM 1438 N N . TYR A 1 181 ? 5.317 3.044 -18.574 1.00 96.19 181 TYR A N 1
ATOM 1439 C CA . TYR A 1 181 ? 5.859 2.164 -19.600 1.00 96.19 181 TYR A CA 1
ATOM 1440 C C . TYR A 1 181 ? 6.252 2.920 -20.875 1.00 96.19 181 TYR A C 1
ATOM 1442 O O . TYR A 1 181 ? 7.311 2.656 -21.448 1.00 96.19 181 TYR A O 1
ATOM 1450 N N . GLU A 1 182 ? 5.444 3.881 -21.326 1.00 95.81 182 GLU A N 1
ATOM 1451 C CA . GLU A 1 182 ? 5.783 4.732 -22.473 1.00 95.81 182 GLU A CA 1
ATOM 1452 C C . GLU A 1 182 ? 7.018 5.591 -22.200 1.00 95.81 182 GLU A C 1
ATOM 1454 O O . GLU A 1 182 ? 7.942 5.613 -23.017 1.00 95.81 182 GLU A O 1
ATOM 1459 N N . GLY A 1 183 ? 7.084 6.219 -21.024 1.00 93.38 183 GLY A N 1
ATOM 1460 C CA . GLY A 1 183 ? 8.256 6.970 -20.587 1.00 93.38 183 GLY A CA 1
ATOM 1461 C C . GLY A 1 183 ? 9.506 6.094 -20.507 1.00 93.38 183 GLY A C 1
ATOM 1462 O O . GLY A 1 183 ? 10.578 6.503 -20.952 1.00 93.38 183 GLY A O 1
ATOM 1463 N N . TYR A 1 184 ? 9.369 4.863 -20.013 1.00 94.00 184 TYR A N 1
ATOM 1464 C CA . TYR A 1 184 ? 10.468 3.907 -19.946 1.00 94.00 184 TYR A CA 1
ATOM 1465 C C . TYR A 1 184 ? 10.979 3.492 -21.330 1.00 94.00 184 TYR A C 1
ATOM 1467 O O . TYR A 1 184 ? 12.192 3.456 -21.550 1.00 94.00 184 TYR A O 1
ATOM 1475 N N . LYS A 1 185 ? 10.080 3.219 -22.285 1.00 93.12 185 LYS A N 1
ATOM 1476 C CA . LYS A 1 185 ? 10.459 2.922 -23.676 1.00 93.12 185 LYS A CA 1
ATOM 1477 C C . LYS A 1 185 ? 11.234 4.081 -24.295 1.00 93.12 185 LYS A C 1
ATOM 1479 O O . LYS A 1 185 ? 12.335 3.869 -24.798 1.00 93.12 185 LYS A O 1
ATOM 1484 N N . ALA A 1 186 ? 10.715 5.302 -24.169 1.00 90.69 186 ALA A N 1
ATOM 1485 C 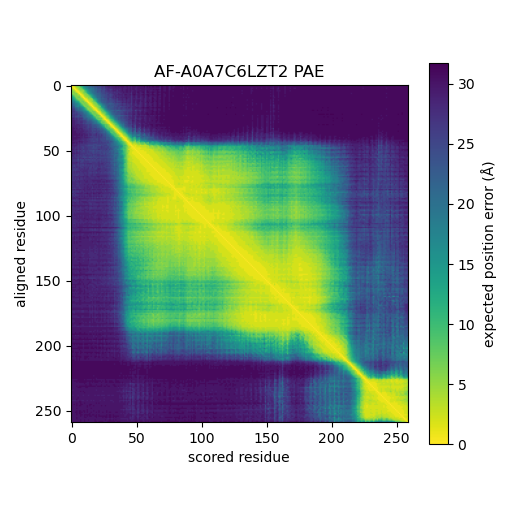CA . ALA A 1 186 ? 11.386 6.498 -24.672 1.00 90.69 186 ALA A CA 1
ATOM 1486 C C . ALA A 1 186 ? 12.752 6.719 -23.994 1.00 90.69 186 ALA A C 1
ATOM 1488 O O . ALA A 1 186 ? 13.727 7.105 -24.640 1.00 90.69 186 ALA A O 1
ATOM 1489 N N . PHE A 1 187 ? 12.858 6.452 -22.692 1.00 84.19 187 PHE A N 1
ATOM 1490 C CA . PHE A 1 187 ? 14.123 6.516 -21.963 1.00 84.19 187 PHE A CA 1
ATOM 1491 C C . PHE A 1 18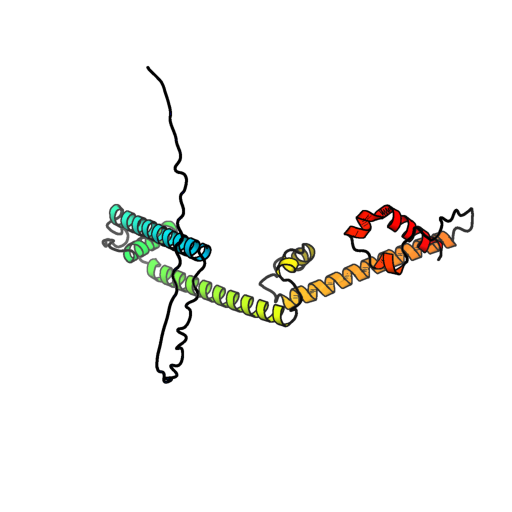7 ? 15.142 5.492 -22.485 1.00 84.19 187 PHE A C 1
ATOM 1493 O O . PHE A 1 187 ? 16.284 5.859 -22.768 1.00 84.19 187 PHE A O 1
ATOM 1500 N N . LYS A 1 188 ? 14.725 4.234 -22.681 1.00 82.75 188 LYS A N 1
ATOM 1501 C CA . LYS A 1 188 ? 15.559 3.183 -23.281 1.00 82.75 188 LYS A CA 1
ATOM 1502 C C . LYS A 1 188 ? 16.048 3.580 -24.671 1.00 82.75 188 LYS A C 1
ATOM 1504 O O . LYS A 1 188 ? 17.244 3.500 -24.935 1.00 82.75 188 LYS A O 1
ATOM 1509 N N . GLU A 1 189 ? 15.153 4.048 -25.536 1.00 82.38 189 GLU A N 1
ATOM 1510 C CA . GLU A 1 189 ? 15.506 4.505 -26.884 1.00 82.38 189 GLU A CA 1
ATOM 1511 C C . GLU A 1 189 ? 16.551 5.624 -26.856 1.00 82.38 189 GLU A C 1
ATOM 1513 O O . GLU A 1 189 ? 17.526 5.569 -27.605 1.00 82.38 189 GLU A O 1
ATOM 1518 N N . ASN A 1 190 ? 16.408 6.595 -25.949 1.00 72.44 190 ASN A N 1
ATOM 1519 C CA . ASN A 1 190 ? 17.377 7.678 -25.797 1.00 72.44 190 ASN A CA 1
ATOM 1520 C C . ASN A 1 190 ? 18.747 7.187 -25.310 1.00 72.44 190 ASN A C 1
ATOM 1522 O O . ASN A 1 190 ? 19.765 7.607 -25.864 1.00 72.44 190 ASN A O 1
ATOM 1526 N N . ILE A 1 191 ? 18.795 6.276 -24.331 1.00 72.44 191 ILE A N 1
ATOM 1527 C CA . ILE A 1 191 ? 20.058 5.669 -23.879 1.00 72.44 191 ILE A CA 1
ATOM 1528 C C . ILE A 1 191 ? 20.729 4.916 -25.026 1.00 72.44 191 ILE A C 1
ATOM 1530 O O . ILE A 1 191 ? 21.915 5.118 -25.285 1.00 72.44 191 ILE A O 1
ATOM 1534 N N . TYR A 1 192 ? 19.985 4.077 -25.750 1.00 65.88 192 TYR A N 1
ATOM 1535 C CA . TYR A 1 192 ? 20.545 3.335 -26.876 1.00 65.88 192 TYR A CA 1
ATOM 1536 C C . TYR A 1 192 ? 20.999 4.265 -28.006 1.00 65.88 192 TYR A C 1
ATOM 1538 O O . TYR A 1 192 ? 22.034 4.013 -28.621 1.00 65.88 192 TYR A O 1
ATOM 1546 N N . ALA A 1 193 ? 20.277 5.356 -28.270 1.00 65.75 193 ALA A N 1
ATOM 1547 C CA . ALA A 1 193 ? 20.680 6.356 -29.251 1.00 65.75 193 ALA A CA 1
ATOM 1548 C C . ALA A 1 193 ? 21.978 7.076 -28.845 1.00 65.75 193 ALA A C 1
ATOM 1550 O O . ALA A 1 193 ? 22.839 7.305 -29.695 1.00 65.75 193 ALA A O 1
ATOM 1551 N N . GLN A 1 194 ? 22.147 7.408 -27.562 1.00 62.56 194 GLN A N 1
ATOM 1552 C CA . GLN A 1 194 ? 23.382 8.007 -27.047 1.00 62.56 194 GLN A CA 1
ATOM 1553 C C . GLN A 1 194 ? 24.554 7.026 -27.102 1.00 62.56 194 GLN A C 1
ATOM 1555 O O . GLN A 1 194 ? 25.589 7.369 -27.668 1.00 62.56 194 GLN A O 1
ATOM 1560 N N . ALA A 1 195 ? 24.371 5.789 -26.635 1.00 61.72 195 ALA A N 1
ATOM 1561 C CA . ALA A 1 195 ? 25.399 4.754 -26.714 1.00 61.72 195 ALA A CA 1
ATOM 1562 C C . ALA A 1 195 ? 25.843 4.500 -28.167 1.00 61.72 195 ALA A C 1
ATOM 1564 O O . ALA A 1 195 ? 27.036 4.404 -28.446 1.00 61.72 195 ALA A O 1
ATOM 1565 N N . ARG A 1 196 ? 24.901 4.472 -29.124 1.00 58.34 196 ARG A N 1
ATOM 1566 C CA . ARG A 1 196 ? 25.217 4.362 -30.560 1.00 58.34 196 ARG A CA 1
ATOM 1567 C C . ARG A 1 196 ? 26.057 5.539 -31.059 1.00 58.34 196 ARG A C 1
ATOM 1569 O O . ARG A 1 196 ? 27.032 5.310 -31.768 1.00 58.34 196 ARG A O 1
ATOM 1576 N N . LYS A 1 197 ? 25.719 6.774 -30.671 1.00 59.91 197 LYS A N 1
ATOM 1577 C CA . LYS A 1 197 ? 26.491 7.975 -31.038 1.00 59.91 197 LYS A CA 1
ATOM 1578 C C . LYS A 1 197 ? 27.891 7.983 -30.432 1.00 59.91 197 LYS A C 1
ATOM 1580 O O . LYS A 1 197 ? 28.829 8.392 -31.106 1.00 59.91 197 LYS A O 1
ATOM 1585 N N . GLU A 1 198 ? 28.047 7.543 -29.187 1.00 58.19 198 GLU A N 1
ATOM 1586 C CA . GLU A 1 198 ? 29.358 7.456 -28.533 1.00 58.19 198 GLU A CA 1
ATOM 1587 C C . GLU A 1 198 ? 30.251 6.409 -29.204 1.00 58.19 198 GLU A C 1
ATOM 1589 O O . GLU A 1 198 ? 31.408 6.699 -29.512 1.00 58.19 198 GLU A O 1
ATOM 1594 N N . VAL A 1 199 ? 29.696 5.237 -29.526 1.00 56.72 199 VAL A N 1
ATOM 1595 C CA . VAL A 1 199 ? 30.400 4.204 -30.297 1.00 56.72 199 VAL A CA 1
ATOM 1596 C C . VAL A 1 199 ? 30.781 4.722 -31.687 1.00 56.72 199 VAL A C 1
ATOM 1598 O O . VAL A 1 199 ? 31.920 4.547 -32.117 1.00 56.72 199 VAL A O 1
ATOM 1601 N N . GLU A 1 200 ? 29.872 5.401 -32.391 1.00 52.69 200 GLU A N 1
ATOM 1602 C CA . GLU A 1 200 ? 30.152 5.994 -33.703 1.00 52.69 200 GLU A CA 1
ATOM 1603 C C . GLU A 1 200 ? 31.243 7.074 -33.625 1.00 52.69 200 GLU A C 1
ATOM 1605 O O . GLU A 1 200 ? 32.173 7.072 -34.434 1.00 52.69 200 GLU A O 1
ATOM 1610 N N . ALA A 1 201 ? 31.201 7.946 -32.616 1.00 57.59 201 ALA A N 1
ATOM 1611 C CA . ALA A 1 201 ? 32.228 8.957 -32.381 1.00 57.59 201 ALA A CA 1
ATOM 1612 C C . ALA A 1 201 ? 33.597 8.330 -32.065 1.00 57.59 201 ALA A C 1
ATOM 1614 O O . ALA A 1 201 ? 34.628 8.822 -32.532 1.00 57.59 201 ALA A O 1
ATOM 1615 N N . GLU A 1 202 ? 33.629 7.226 -31.315 1.00 57.56 202 GLU A N 1
ATOM 1616 C CA . GLU A 1 202 ? 34.859 6.486 -31.044 1.00 57.56 202 GLU A CA 1
ATOM 1617 C C . GLU A 1 202 ? 35.418 5.823 -32.314 1.00 57.56 202 GLU A C 1
ATOM 1619 O O . GLU A 1 202 ? 36.629 5.886 -32.553 1.00 57.56 202 GLU A O 1
ATOM 1624 N N . ILE A 1 203 ? 34.556 5.256 -33.166 1.00 56.03 203 ILE A N 1
ATOM 1625 C CA . ILE A 1 203 ? 34.942 4.723 -34.481 1.00 56.03 203 ILE A CA 1
ATOM 1626 C C . ILE A 1 203 ? 35.531 5.840 -35.346 1.00 56.03 203 ILE A C 1
ATOM 1628 O O . ILE A 1 203 ? 36.643 5.690 -35.851 1.00 56.03 203 ILE A O 1
ATOM 1632 N N . VAL A 1 204 ? 34.851 6.984 -35.472 1.00 59.22 204 VAL A N 1
ATOM 1633 C CA . VAL A 1 204 ? 35.341 8.133 -36.250 1.00 59.22 204 VAL A CA 1
ATOM 1634 C C . VAL A 1 204 ? 36.698 8.599 -35.725 1.00 59.22 204 VAL A C 1
ATOM 1636 O O . VAL A 1 204 ? 37.641 8.740 -36.504 1.00 59.22 204 VAL A O 1
ATOM 1639 N N . LYS A 1 205 ? 36.857 8.739 -34.404 1.00 61.19 205 LYS A N 1
ATOM 1640 C CA . LYS A 1 205 ? 38.138 9.102 -33.783 1.00 61.19 205 LYS A CA 1
ATOM 1641 C C . LYS A 1 205 ? 39.245 8.097 -34.119 1.00 61.19 205 LYS A C 1
ATOM 1643 O O . LYS A 1 205 ? 40.344 8.509 -34.482 1.00 61.19 205 LYS A O 1
ATOM 1648 N N . LYS A 1 206 ? 38.973 6.791 -34.039 1.00 57.72 206 LYS A N 1
ATOM 1649 C CA . LYS A 1 206 ? 39.952 5.740 -34.364 1.00 57.72 206 LYS A CA 1
ATOM 1650 C C . LYS A 1 206 ? 40.291 5.700 -35.855 1.00 57.72 206 LYS A C 1
ATOM 1652 O O . LYS A 1 206 ? 41.465 5.581 -36.186 1.00 57.72 206 LYS A O 1
ATOM 1657 N N . THR A 1 207 ? 39.313 5.876 -36.743 1.00 55.84 207 THR A N 1
ATOM 1658 C CA . THR A 1 207 ? 39.556 5.967 -38.196 1.00 55.84 207 THR A CA 1
ATOM 1659 C C . THR A 1 207 ? 40.337 7.225 -38.575 1.00 55.84 207 THR A C 1
ATOM 1661 O O . THR A 1 207 ? 41.231 7.151 -39.410 1.00 55.84 207 THR A O 1
ATOM 1664 N N . ALA A 1 208 ? 40.096 8.363 -37.917 1.00 53.72 208 ALA A N 1
ATOM 1665 C CA . ALA A 1 208 ? 40.884 9.577 -38.115 1.00 53.72 208 ALA A CA 1
ATOM 1666 C C . ALA A 1 208 ? 42.341 9.391 -37.656 1.00 53.72 208 ALA A C 1
ATOM 1668 O O . ALA A 1 208 ? 43.259 9.816 -38.354 1.00 53.72 208 ALA A O 1
ATOM 1669 N N . ILE A 1 209 ? 42.568 8.705 -36.528 1.00 56.44 209 ILE A N 1
ATOM 1670 C CA . ILE A 1 209 ? 43.914 8.352 -36.047 1.00 56.44 209 ILE A CA 1
ATOM 1671 C C . ILE A 1 209 ? 44.598 7.365 -37.007 1.00 56.44 209 ILE A C 1
ATOM 1673 O O . ILE A 1 209 ? 45.759 7.568 -37.349 1.00 56.44 209 ILE A O 1
ATOM 1677 N N . ALA A 1 210 ? 43.885 6.343 -37.491 1.00 52.78 210 ALA A N 1
ATOM 1678 C CA . ALA A 1 210 ? 44.408 5.362 -38.445 1.00 52.78 210 ALA A CA 1
ATOM 1679 C C . ALA A 1 210 ? 44.767 5.998 -39.801 1.00 52.78 210 ALA A C 1
ATOM 1681 O O . ALA A 1 210 ? 45.843 5.743 -40.333 1.00 52.78 210 ALA A O 1
ATOM 1682 N N . ASN A 1 211 ? 43.928 6.904 -40.310 1.00 52.12 211 ASN A N 1
ATOM 1683 C CA . ASN A 1 211 ? 44.190 7.658 -41.541 1.00 52.12 211 ASN A CA 1
ATOM 1684 C C . ASN A 1 211 ? 45.283 8.728 -41.373 1.00 52.12 211 ASN A C 1
ATOM 1686 O O . ASN A 1 211 ? 45.867 9.167 -42.360 1.00 52.12 211 ASN A O 1
ATOM 1690 N N . SER A 1 212 ? 45.587 9.126 -40.134 1.00 51.84 212 SER A N 1
ATOM 1691 C CA . SER A 1 212 ? 46.735 9.984 -39.802 1.00 51.84 212 SER A CA 1
ATOM 1692 C C . SER A 1 212 ? 48.032 9.186 -39.603 1.00 51.84 212 SER A C 1
ATOM 1694 O O . SER A 1 212 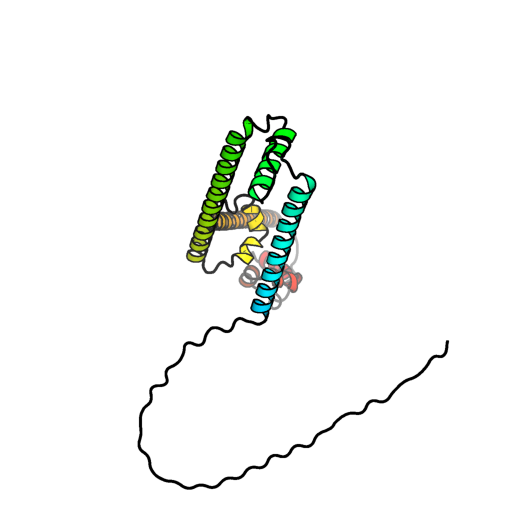? 49.110 9.771 -39.530 1.00 51.84 212 SER A O 1
ATOM 1696 N N . ALA A 1 213 ? 47.947 7.854 -39.527 1.00 51.00 213 ALA A N 1
ATOM 1697 C CA . ALA A 1 213 ? 49.065 6.939 -39.346 1.00 51.00 213 ALA A CA 1
ATOM 1698 C C . ALA A 1 213 ? 49.423 6.240 -40.670 1.00 51.00 213 ALA A C 1
ATOM 1700 O O . ALA A 1 213 ? 49.412 5.016 -40.788 1.00 51.00 213 ALA A O 1
ATOM 1701 N N . THR A 1 214 ? 49.783 7.014 -41.695 1.00 46.12 214 THR A N 1
ATOM 1702 C CA . THR A 1 214 ? 50.529 6.481 -42.842 1.00 46.12 214 THR A CA 1
ATOM 1703 C C . THR A 1 214 ? 51.921 6.048 -42.386 1.00 46.12 214 THR A C 1
ATOM 1705 O O . THR A 1 214 ? 52.845 6.858 -42.331 1.00 46.12 214 THR A O 1
ATOM 1708 N N . GLY A 1 215 ? 52.073 4.761 -42.064 1.00 41.53 215 GLY A N 1
ATOM 1709 C CA . GLY A 1 215 ? 53.381 4.148 -41.857 1.00 41.53 215 GLY A CA 1
ATOM 1710 C C . GLY A 1 215 ? 53.358 2.800 -41.138 1.00 41.53 215 GLY A C 1
ATOM 1711 O O . GLY A 1 215 ? 53.551 2.760 -39.930 1.00 41.53 215 GLY A O 1
ATOM 1712 N N . SER A 1 216 ? 53.293 1.720 -41.928 1.00 37.25 216 SER A N 1
ATOM 1713 C CA . SER A 1 216 ? 53.865 0.377 -41.672 1.00 37.25 216 SER A CA 1
ATOM 1714 C C . SER A 1 216 ? 52.912 -0.807 -41.421 1.00 37.25 216 SER A C 1
ATOM 1716 O O . SER A 1 216 ? 52.332 -0.972 -40.357 1.00 37.25 216 SER A O 1
ATOM 1718 N N . ALA A 1 217 ? 52.959 -1.704 -42.415 1.00 39.06 217 ALA A N 1
ATOM 1719 C CA . ALA A 1 217 ? 53.136 -3.159 -42.328 1.00 39.06 217 ALA A CA 1
ATOM 1720 C C . ALA A 1 217 ? 51.946 -4.103 -42.027 1.00 39.06 217 ALA A C 1
ATOM 1722 O O . ALA A 1 217 ? 51.587 -4.377 -40.891 1.00 39.06 217 ALA A O 1
ATOM 1723 N N . SER A 1 218 ? 51.548 -4.763 -43.123 1.00 38.28 218 SER A N 1
ATOM 1724 C CA . SER A 1 218 ? 51.402 -6.218 -43.307 1.00 38.28 218 SER A CA 1
ATOM 1725 C C . SER A 1 218 ? 50.252 -6.951 -42.612 1.00 38.28 218 SER A C 1
ATOM 1727 O O . SER A 1 218 ? 50.274 -7.257 -41.423 1.00 38.28 218 SER A O 1
ATOM 1729 N N . GLY A 1 219 ? 49.269 -7.322 -43.435 1.00 38.06 219 GLY A N 1
ATOM 1730 C CA . GLY A 1 219 ? 48.142 -8.160 -43.062 1.00 38.06 219 GLY A CA 1
ATOM 1731 C C . GLY A 1 219 ? 48.462 -9.654 -43.040 1.00 38.06 219 GLY A C 1
ATOM 1732 O O . GLY A 1 219 ? 49.254 -10.171 -43.825 1.00 38.06 219 GLY A O 1
ATOM 1733 N N . SER A 1 220 ? 47.736 -10.357 -42.179 1.00 36.44 220 SER A N 1
ATOM 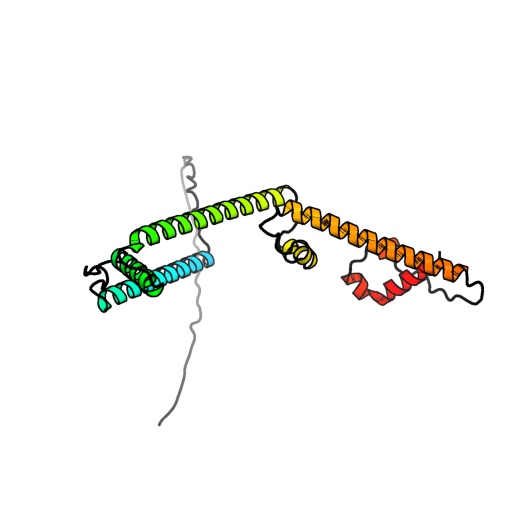1734 C CA . SER A 1 220 ? 47.423 -11.775 -42.338 1.00 36.44 220 SER A CA 1
ATOM 1735 C C . SER A 1 220 ? 45.906 -11.921 -42.200 1.00 36.44 220 SER A C 1
ATOM 1737 O O . SER A 1 220 ? 45.316 -11.564 -41.185 1.00 36.44 220 SER A O 1
ATOM 1739 N N . THR A 1 221 ? 45.245 -12.334 -43.281 1.00 43.97 221 THR A N 1
ATOM 1740 C CA . THR A 1 221 ? 43.785 -12.489 -43.343 1.00 43.97 221 THR A CA 1
ATOM 1741 C C . THR A 1 221 ? 43.425 -13.955 -43.077 1.00 43.97 221 THR A C 1
ATOM 1743 O O . THR A 1 221 ? 43.922 -14.813 -43.808 1.00 43.97 221 THR A O 1
ATOM 1746 N N . PRO A 1 222 ? 42.572 -14.285 -42.089 1.00 40.84 222 PRO A N 1
ATOM 1747 C CA . PRO A 1 222 ? 42.021 -15.633 -41.946 1.00 40.84 222 PRO A CA 1
ATOM 1748 C C . PRO A 1 222 ? 40.919 -15.891 -42.998 1.00 40.84 222 PRO A C 1
ATOM 1750 O O . PRO A 1 222 ? 40.284 -14.938 -43.460 1.00 40.84 222 PRO A O 1
ATOM 1753 N N . PRO A 1 223 ? 40.662 -17.153 -43.393 1.00 45.53 223 PRO A N 1
ATOM 1754 C CA . PRO A 1 223 ? 39.682 -17.487 -44.427 1.00 45.53 223 PRO A CA 1
ATOM 1755 C C . PRO A 1 223 ? 38.238 -17.177 -43.990 1.00 45.53 223 PRO A C 1
ATOM 1757 O O . PRO A 1 223 ? 37.839 -17.436 -42.858 1.00 45.53 223 PRO A O 1
ATOM 1760 N N . ALA A 1 224 ? 37.435 -16.659 -44.925 1.00 48.94 224 ALA A N 1
ATOM 1761 C CA . ALA A 1 224 ? 36.097 -16.084 -44.718 1.00 48.94 224 ALA A CA 1
ATOM 1762 C C . ALA A 1 224 ? 34.986 -17.056 -44.247 1.00 48.94 224 ALA A C 1
ATOM 1764 O O . ALA A 1 224 ? 33.834 -16.651 -44.140 1.00 48.94 224 ALA A O 1
ATOM 1765 N N . GLN A 1 225 ? 35.299 -18.325 -43.969 1.00 52.09 225 GLN A N 1
ATOM 1766 C CA . GLN A 1 225 ? 34.313 -19.340 -43.564 1.00 52.09 225 GLN A CA 1
ATOM 1767 C C . GLN A 1 225 ? 34.096 -19.421 -42.040 1.00 52.09 225 GLN A C 1
ATOM 1769 O O . GLN A 1 225 ? 33.198 -20.128 -41.593 1.00 52.09 225 GLN A O 1
ATOM 1774 N N . ASP A 1 226 ? 34.870 -18.680 -41.237 1.00 64.56 226 ASP A N 1
ATOM 1775 C CA . ASP A 1 226 ? 34.812 -18.737 -39.767 1.00 64.56 226 ASP A CA 1
ATOM 1776 C C . ASP A 1 226 ? 34.380 -17.414 -39.103 1.00 64.56 226 ASP A C 1
ATOM 1778 O O . ASP A 1 226 ? 34.699 -17.152 -37.945 1.00 64.56 226 ASP A O 1
ATOM 1782 N N . LEU A 1 227 ? 33.639 -16.564 -39.822 1.00 71.44 227 LEU A N 1
ATOM 1783 C CA . LEU A 1 227 ? 33.217 -15.241 -39.345 1.00 71.44 227 LEU A CA 1
ATOM 1784 C C . LEU A 1 227 ? 31.704 -15.044 -39.497 1.00 71.44 227 LEU A C 1
ATOM 1786 O O . LEU A 1 227 ? 31.098 -15.529 -40.449 1.00 71.44 227 LEU A O 1
ATOM 1790 N N . TYR A 1 228 ? 31.102 -14.315 -38.560 1.00 74.69 228 TYR A N 1
ATOM 1791 C CA . TYR A 1 228 ? 29.740 -13.806 -38.683 1.00 74.69 228 TYR A CA 1
ATOM 1792 C C . TYR A 1 228 ? 29.687 -12.701 -39.732 1.00 74.69 228 TYR A C 1
ATOM 1794 O O . TYR A 1 228 ? 30.593 -11.866 -39.810 1.00 74.69 228 TYR A O 1
ATOM 1802 N N . THR A 1 229 ? 28.612 -12.663 -40.516 1.00 74.12 229 THR A N 1
ATOM 1803 C CA . THR A 1 229 ? 28.321 -11.505 -41.363 1.00 74.12 229 THR A CA 1
ATOM 1804 C C . THR A 1 229 ? 27.936 -10.303 -40.499 1.00 74.12 229 THR A C 1
ATOM 1806 O O . THR A 1 229 ? 27.582 -10.432 -39.326 1.00 74.12 229 THR A O 1
ATOM 1809 N N . PHE A 1 230 ? 28.005 -9.105 -41.076 1.00 63.22 230 PHE A N 1
ATOM 1810 C CA . PHE A 1 230 ? 27.680 -7.875 -40.356 1.00 63.22 230 PHE A CA 1
ATOM 1811 C C . PHE A 1 230 ? 26.237 -7.858 -39.825 1.00 63.22 230 PHE A C 1
ATOM 1813 O O . PHE A 1 230 ? 25.998 -7.451 -38.693 1.00 63.22 230 PHE A O 1
ATOM 1820 N N . GLU A 1 231 ? 25.288 -8.358 -40.616 1.00 68.69 231 GLU A N 1
ATOM 1821 C CA . GLU A 1 231 ? 23.879 -8.466 -40.226 1.00 68.69 231 GLU A CA 1
ATOM 1822 C C . GLU A 1 231 ? 23.664 -9.503 -39.115 1.00 68.69 231 GLU A C 1
ATOM 1824 O O . GLU A 1 231 ? 22.870 -9.287 -38.205 1.00 68.69 231 GLU A O 1
ATOM 1829 N N . GLN A 1 232 ? 24.427 -10.599 -39.127 1.00 74.00 232 GLN A N 1
ATOM 1830 C CA . GLN A 1 232 ? 24.382 -11.594 -38.057 1.00 74.00 232 GLN A CA 1
ATOM 1831 C C . GLN A 1 232 ? 24.901 -11.020 -36.737 1.00 74.00 232 GLN A C 1
ATOM 1833 O O . GLN A 1 232 ? 24.251 -11.198 -35.717 1.00 74.00 232 GLN A O 1
ATOM 1838 N N . LEU A 1 233 ? 26.009 -10.267 -36.747 1.00 71.75 233 LEU A N 1
ATOM 1839 C CA . LEU A 1 233 ? 26.558 -9.637 -35.536 1.00 71.75 233 LEU A CA 1
ATOM 1840 C C . LEU A 1 233 ? 25.582 -8.672 -34.854 1.00 71.75 233 LEU A C 1
ATOM 1842 O O . LEU A 1 233 ? 25.611 -8.550 -33.634 1.00 71.75 233 LEU A O 1
ATOM 1846 N N . GLN A 1 234 ? 24.736 -7.988 -35.627 1.00 70.06 234 GLN A N 1
ATOM 1847 C CA . GLN A 1 234 ? 23.755 -7.045 -35.083 1.00 70.06 234 GLN A CA 1
ATOM 1848 C C . GLN A 1 234 ? 22.544 -7.724 -34.444 1.00 70.06 234 GLN A C 1
ATOM 1850 O O . GLN A 1 234 ? 21.874 -7.104 -33.623 1.00 70.06 234 GLN A O 1
ATOM 1855 N N . ASN A 1 235 ? 22.277 -8.974 -34.822 1.00 80.81 235 ASN A N 1
ATOM 1856 C CA . ASN A 1 235 ? 21.074 -9.705 -34.439 1.00 80.81 235 ASN A CA 1
ATOM 1857 C C . ASN A 1 235 ? 21.347 -10.847 -33.444 1.00 80.81 235 ASN A C 1
ATOM 1859 O O . ASN A 1 235 ? 20.423 -11.584 -33.113 1.00 80.81 235 ASN A O 1
ATOM 1863 N N . LEU A 1 236 ? 22.588 -11.010 -32.966 1.00 76.88 236 LEU A N 1
ATOM 1864 C CA . LEU A 1 236 ? 22.911 -11.992 -31.927 1.00 76.88 236 LEU A CA 1
ATOM 1865 C C . LEU A 1 236 ? 22.350 -11.552 -30.572 1.00 76.88 236 LEU A C 1
ATOM 1867 O O . LEU A 1 236 ? 22.497 -10.396 -30.174 1.00 76.88 236 LEU A O 1
ATOM 1871 N N . SER A 1 237 ? 21.763 -12.496 -29.837 1.00 76.44 237 SER A N 1
ATOM 1872 C CA . SER A 1 237 ? 21.367 -12.272 -28.446 1.00 76.44 237 SER A CA 1
ATOM 1873 C C . SER A 1 237 ? 22.578 -12.261 -27.504 1.00 76.44 237 SER A C 1
ATOM 1875 O O . SER A 1 237 ? 23.621 -12.852 -27.792 1.00 76.44 237 SER A O 1
ATOM 1877 N N . ASP A 1 238 ? 22.432 -11.658 -26.321 1.00 66.56 238 ASP A N 1
ATOM 1878 C CA . ASP A 1 238 ? 23.507 -11.573 -25.318 1.00 66.56 238 ASP A CA 1
ATOM 1879 C C . ASP A 1 238 ? 24.043 -12.952 -24.887 1.00 66.56 238 ASP A C 1
ATOM 1881 O O . ASP A 1 238 ? 25.233 -13.120 -24.607 1.00 66.56 238 ASP A O 1
ATOM 1885 N N . SER A 1 239 ? 23.176 -13.971 -24.866 1.00 72.81 239 SER A N 1
ATOM 1886 C CA . SER A 1 239 ? 23.572 -15.351 -24.568 1.00 72.81 239 SER A CA 1
ATOM 1887 C C . SER A 1 239 ? 24.458 -15.938 -25.673 1.00 72.81 239 SER A C 1
ATOM 1889 O O . SER A 1 239 ? 25.481 -16.562 -25.384 1.00 72.81 239 SER A O 1
ATOM 1891 N N . GLU A 1 240 ? 24.119 -15.682 -26.936 1.00 66.38 240 GLU A N 1
ATOM 1892 C CA . GLU A 1 240 ? 24.870 -16.174 -28.094 1.00 66.38 240 GLU A CA 1
ATOM 1893 C C . GLU A 1 240 ? 26.199 -15.437 -28.286 1.00 66.38 240 GLU A C 1
ATOM 1895 O O . GLU A 1 240 ? 27.185 -16.054 -28.705 1.00 66.38 240 GLU A O 1
ATOM 1900 N N . ILE A 1 241 ? 26.247 -14.146 -27.937 1.00 65.12 241 ILE A N 1
ATOM 1901 C CA . ILE A 1 241 ? 27.474 -13.340 -27.925 1.00 65.12 241 ILE A CA 1
ATOM 1902 C C . ILE A 1 241 ? 28.476 -13.919 -26.929 1.00 65.12 241 ILE A C 1
ATOM 1904 O O . ILE A 1 241 ? 29.645 -14.101 -27.270 1.00 65.12 241 ILE A O 1
ATOM 1908 N N . ASN A 1 242 ? 28.023 -14.251 -25.720 1.00 61.06 242 ASN A N 1
ATOM 1909 C CA . ASN A 1 242 ? 28.893 -14.792 -24.680 1.00 61.06 242 ASN A CA 1
ATOM 1910 C C . ASN A 1 242 ? 29.372 -16.212 -25.001 1.00 61.06 242 ASN A C 1
ATOM 1912 O O . ASN A 1 242 ? 30.546 -16.521 -24.806 1.00 61.06 242 ASN A O 1
ATOM 1916 N N . ALA A 1 243 ? 28.498 -17.062 -25.546 1.00 71.25 243 ALA A N 1
ATOM 1917 C CA . ALA A 1 243 ? 28.859 -18.426 -25.928 1.00 71.25 243 ALA A CA 1
ATOM 1918 C C . ALA A 1 243 ? 29.870 -18.476 -27.088 1.00 71.25 243 ALA A C 1
ATOM 1920 O O . ALA A 1 243 ? 30.685 -19.393 -27.160 1.00 71.25 243 ALA A O 1
ATOM 1921 N N . ASN A 1 244 ? 29.843 -17.483 -27.983 1.00 74.44 244 ASN A N 1
ATOM 1922 C CA . ASN A 1 244 ? 30.660 -17.453 -29.200 1.00 74.44 244 ASN A CA 1
ATOM 1923 C C . ASN A 1 244 ? 31.613 -16.249 -29.252 1.00 74.44 244 ASN A C 1
ATOM 1925 O O . ASN A 1 244 ? 31.966 -15.773 -30.338 1.00 74.44 244 ASN A O 1
ATOM 1929 N N . TRP A 1 245 ? 32.037 -15.759 -28.085 1.00 67.19 245 TRP A N 1
ATOM 1930 C CA . TRP A 1 245 ? 32.755 -14.495 -27.915 1.00 67.19 245 TRP A CA 1
ATOM 1931 C C . TRP A 1 245 ? 33.982 -14.347 -28.822 1.00 67.19 245 TRP A C 1
ATOM 1933 O O . TRP A 1 245 ? 34.154 -13.322 -29.482 1.00 67.19 245 TRP A O 1
ATOM 1943 N N . GLU A 1 246 ? 34.810 -15.387 -28.938 1.00 66.44 246 GLU A N 1
ATOM 1944 C CA . GLU A 1 246 ? 36.008 -15.349 -29.786 1.00 66.44 246 GLU A CA 1
ATOM 1945 C C . GLU A 1 246 ? 35.678 -15.183 -31.273 1.00 66.44 246 GLU A C 1
ATOM 1947 O O . GLU A 1 246 ? 36.408 -14.522 -32.014 1.00 66.44 246 GLU A O 1
ATOM 1952 N N . LYS A 1 247 ? 34.566 -15.761 -31.736 1.00 76.50 247 LYS A N 1
ATOM 1953 C CA . LYS A 1 247 ? 34.109 -15.616 -33.121 1.00 76.50 247 LYS A CA 1
ATOM 1954 C C . LYS A 1 247 ? 33.505 -14.234 -33.353 1.00 76.50 247 LYS A C 1
ATOM 1956 O O . LYS A 1 247 ? 33.779 -13.631 -34.388 1.00 76.50 247 LYS A O 1
ATOM 1961 N N . VAL A 1 248 ? 32.763 -13.698 -32.382 1.00 73.56 248 VAL A N 1
ATOM 1962 C CA . VAL A 1 248 ? 32.233 -12.323 -32.411 1.00 73.56 248 VAL A CA 1
ATOM 1963 C C . VAL A 1 248 ? 33.371 -11.307 -32.485 1.00 73.56 248 VAL A C 1
ATOM 1965 O O . VAL A 1 248 ? 33.379 -10.468 -33.382 1.00 73.56 248 VAL A O 1
ATOM 1968 N N . GLN A 1 249 ? 34.381 -11.435 -31.623 1.00 68.75 249 GLN A N 1
ATOM 1969 C CA . GLN A 1 249 ? 35.564 -10.571 -31.613 1.00 68.75 249 GLN A CA 1
ATOM 1970 C C . GLN A 1 249 ? 36.331 -10.630 -32.939 1.00 68.75 249 GLN A C 1
ATOM 1972 O O . GLN A 1 249 ? 36.621 -9.592 -33.535 1.00 68.75 249 GLN A O 1
ATOM 1977 N N . ARG A 1 250 ? 36.614 -11.838 -33.449 1.00 67.38 250 ARG A N 1
ATOM 1978 C CA . ARG A 1 250 ? 37.301 -12.018 -34.740 1.00 67.38 250 ARG A CA 1
ATOM 1979 C C . ARG A 1 250 ? 36.502 -11.431 -35.906 1.00 67.38 250 ARG A C 1
ATOM 1981 O O . ARG A 1 250 ? 37.082 -10.756 -36.754 1.00 67.38 250 ARG A O 1
ATOM 1988 N N . SER A 1 251 ? 35.186 -11.634 -35.925 1.00 73.44 251 SER A N 1
ATOM 1989 C CA . SER A 1 251 ? 34.295 -11.117 -36.976 1.00 73.44 251 SER A CA 1
ATOM 1990 C C . SER A 1 251 ? 34.198 -9.598 -36.932 1.00 73.44 251 SER A C 1
ATOM 1992 O O . SER A 1 251 ? 34.324 -8.948 -37.966 1.00 73.44 251 SER A O 1
ATOM 1994 N N . ASN A 1 252 ? 34.058 -9.023 -35.737 1.00 74.56 252 ASN A N 1
ATOM 1995 C CA . ASN A 1 252 ? 34.033 -7.580 -35.543 1.00 74.56 252 ASN A CA 1
ATOM 1996 C C . ASN A 1 252 ? 35.343 -6.940 -36.030 1.00 74.56 252 ASN A C 1
ATOM 1998 O O . ASN A 1 252 ? 35.321 -6.047 -36.870 1.00 74.56 252 ASN A O 1
ATOM 2002 N N . ASN A 1 253 ? 36.494 -7.467 -35.602 1.00 68.31 253 ASN A N 1
ATOM 2003 C CA . ASN A 1 253 ? 37.804 -6.959 -36.020 1.00 68.31 253 ASN A CA 1
ATOM 2004 C C . ASN A 1 253 ? 38.039 -7.097 -37.535 1.00 68.31 253 ASN A C 1
ATOM 2006 O O . ASN A 1 253 ? 38.590 -6.191 -38.160 1.00 68.31 253 ASN A O 1
ATOM 2010 N N . TYR A 1 254 ? 37.583 -8.195 -38.146 1.00 72.75 254 TYR A N 1
ATOM 2011 C CA . TYR A 1 254 ? 37.673 -8.393 -39.592 1.00 72.75 254 TYR A CA 1
ATOM 2012 C C . TYR A 1 254 ? 36.865 -7.348 -40.370 1.00 72.75 254 TYR A C 1
ATOM 2014 O O . TYR A 1 254 ? 37.412 -6.697 -41.262 1.00 72.75 254 TYR A O 1
ATOM 2022 N N . TRP A 1 255 ? 35.591 -7.142 -40.023 1.00 64.19 255 TRP A N 1
ATOM 2023 C CA . TRP A 1 255 ? 34.744 -6.166 -40.716 1.00 64.19 255 TRP A CA 1
ATOM 2024 C C . TRP A 1 255 ? 35.187 -4.722 -40.466 1.00 64.19 255 TRP A C 1
ATOM 2026 O O . TRP A 1 255 ? 35.056 -3.886 -41.358 1.00 64.19 255 TRP A O 1
ATOM 2036 N N . LEU A 1 256 ? 35.787 -4.442 -39.307 1.00 60.31 256 LEU A N 1
ATOM 2037 C CA . LEU A 1 256 ? 36.416 -3.152 -39.017 1.00 60.31 256 LEU A CA 1
ATOM 2038 C C . LEU A 1 256 ? 37.678 -2.900 -39.858 1.00 60.31 256 LEU A C 1
ATOM 2040 O O . LEU A 1 256 ? 37.962 -1.751 -40.169 1.00 60.31 256 LEU A O 1
ATOM 2044 N N . SER A 1 257 ? 38.407 -3.946 -40.265 1.00 55.41 257 SER A N 1
ATOM 2045 C CA . SER A 1 257 ? 39.631 -3.831 -41.084 1.00 55.41 257 SER A CA 1
ATOM 2046 C C . SER A 1 257 ? 39.392 -3.668 -42.594 1.00 55.41 257 SER A C 1
ATOM 2048 O O . SER A 1 257 ? 40.341 -3.481 -43.354 1.00 55.41 257 SER A O 1
ATOM 2050 N N . LYS A 1 258 ? 38.138 -3.803 -43.047 1.00 50.88 258 LYS A N 1
ATOM 2051 C CA . LYS A 1 258 ? 37.736 -3.743 -44.464 1.00 50.88 258 LYS A CA 1
ATOM 2052 C C . LYS A 1 258 ? 37.074 -2.415 -44.866 1.00 50.88 258 LYS A C 1
ATOM 2054 O O . LYS A 1 258 ? 36.686 -2.286 -46.026 1.00 50.88 258 LYS A O 1
ATOM 2059 N N . LYS A 1 259 ? 36.938 -1.466 -43.937 1.00 48.12 259 LYS A N 1
ATOM 2060 C CA . LYS A 1 259 ? 36.538 -0.072 -44.188 1.00 48.12 259 LYS A CA 1
ATOM 2061 C C . LYS A 1 259 ? 37.766 0.824 -44.242 1.00 48.12 259 LYS A C 1
ATOM 2063 O O . LYS A 1 259 ? 37.699 1.808 -45.006 1.00 48.12 259 LYS A O 1
#

Secondary structure (DSSP, 8-state):
----------------------------------------------HHHHHHHHHHHHHHHHHHHHHHHHHHHHHHHH-B-TTT-PBP-SHHHHHHHHHHHHHHHTTS-TTTSHHHHHHHHHHHHHHHHHHHHHHHHHHHHHHHHHHHH-TT--HHHHHH-HHHHHHHGGGBTTB-HHHHHHHHHHHHHHHHHHHHHHHHHHHHHHHHHHHH--------PPPTTSS--HHHHHH--HHHHHHTHHHHHHHHHHHHTT-